Protein AF-A0A392MTY1-F1 (afdb_monomer)

Solvent-accessible surface area (backbone atoms only — not comparable to full-atom values): 14510 Å² total; per-residue (Å²): 133,57,73,66,59,56,54,51,50,50,54,49,50,60,58,53,67,74,72,76,77,72,94,67,64,66,62,80,48,48,66,48,71,54,101,89,49,40,35,42,36,34,78,40,88,94,61,62,47,68,31,31,54,80,44,75,38,82,90,79,32,32,34,29,29,24,41,84,78,50,33,32,47,49,54,57,71,78,40,79,55,79,77,54,41,56,81,45,41,60,67,59,91,49,82,43,55,29,30,37,27,45,28,70,90,39,36,78,67,54,61,69,63,51,76,77,76,52,95,72,50,53,52,45,82,81,26,34,47,44,57,37,41,67,89,75,56,55,47,72,85,65,59,44,78,73,29,48,77,73,54,74,41,83,29,62,61,59,39,66,40,37,46,50,29,44,45,54,31,21,50,71,95,52,87,62,58,71,66,52,80,51,75,80,74,79,58,66,60,69,59,54,54,54,53,56,53,56,53,53,52,54,56,52,52,54,53,52,51,53,52,52,52,50,53,52,51,53,51,51,53,54,50,52,56,51,54,52,52,55,52,51,52,52,50,53,52,53,52,60,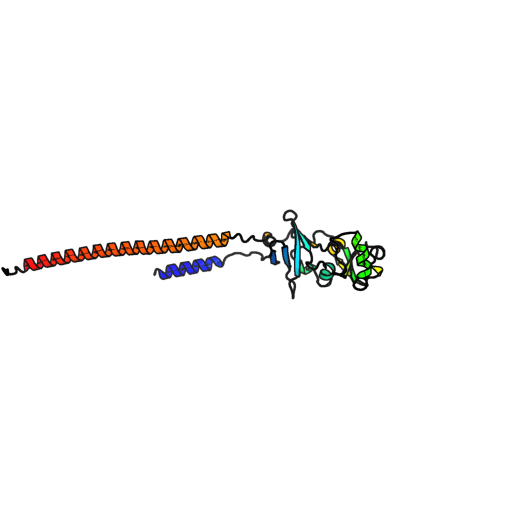73,65,65,73,83,80,84,82,130

pLDDT: mean 75.49, std 15.27, range [37.06, 94.38]

Mean predicted aligned error: 17.27 Å

Radius of gyration: 40.13 Å; Cα contacts (8 Å, |Δi|>4): 285; chains: 1; bounding box: 102×51×108 Å

Foldseek 3Di:
DDPVVVVVVVVVVVVVVVVDDDPAPPLQWAWDDDPVWIWTFFDDPPGTDIWTFPADDPPQQKTKTFDPLLALLVVVVVDDCPVRCPPKDAPDADFFKKWKWQQVVPLPVVQVVCVPPDPQFRRCVSHRIAIDGPPPDDCVVNVVVNTHTDDMDTDRDDRVCSRSRITMIGCPPPDHDPCSVDDPPVPCVVVVVVVVVVVVVVVVVVVVVVVVVVVVVVVVVVVVVVVVVVVVVVVVVVVVVVPDDDDDD

Secondary structure (DSSP, 8-state):
--HHHHHHHHHHHHHHTTS--------SSEEEE-SS-EEEEE--SSS-EEEEEEEEETTT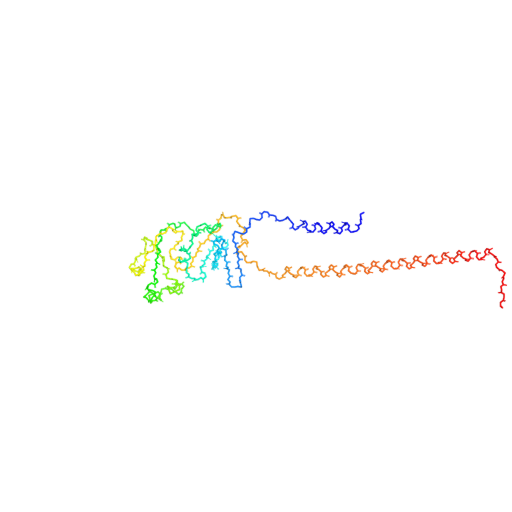TEEEEE-TTS-HHHHHHHS-HHHHTTT-EESS---EEEEEEE-GGGHHHHTTTGGGT-TTS--TTT--EEEEETTT--TTTTTGGGSEEEEEEEESS-HHHHHTT-EEEE-TT--S-GGGGS-----THHHHHHHHHHHHHHHHHHHHHHHHHHHHHHHHHHHHHHHHHHHHHHHHHHHHHT-PPP---

Organism: NCBI:txid97028

InterPro domains:
  IPR046948 RING-H2 finger protein ATL20-22-like [PTHR46279] (27-192)

Sequence (249 aa):
MSLFTIILALLLLVNLGNGLTDASIRCPFKLNCTHNKKILELPTHPVPLKLVITYISYRYQWLDLSDPGNCLPKLILDHNFVPILFPLKSYGDFIRNISFFDCSSVVQLRSRYRYYIDNDAQDIKTCPIYVAHSDGESIVESDLVYCIKLFDRESLFYAGDIQNNIFSLTWSGTNFDVQCLKCEHKSKKKITLIILSSTGVIIGSTLLVFALGAIVRIHLHFKMKGEDHTRIENFLKDYKALKPTRFSY

Nearest PDB structures (foldseek):
  7te3-assembly1_A  TM=3.141E-01  e=5.337E+00  Homo sapiens
  1p32-assembly1_A  TM=2.022E-01  e=3.983E+00  Homo sapiens

Structure (mmCIF, N/CA/C/O backbone):
data_AF-A0A392MTY1-F1
#
_entry.id   AF-A0A392MTY1-F1
#
loop_
_atom_site.group_PDB
_atom_site.id
_atom_site.type_symbol
_atom_site.label_atom_id
_atom_site.label_alt_id
_atom_site.label_comp_id
_atom_site.label_asym_id
_atom_site.label_entity_id
_atom_site.label_seq_id
_atom_site.pdbx_PDB_ins_code
_atom_site.Cartn_x
_atom_site.Cartn_y
_atom_site.Cartn_z
_atom_site.occupancy
_atom_site.B_iso_or_equiv
_atom_site.auth_seq_id
_atom_site.auth_comp_id
_atom_site.auth_asym_id
_atom_site.auth_atom_id
_atom_site.pdbx_PDB_model_num
ATOM 1 N N . MET A 1 1 ? -50.283 4.737 36.803 1.00 49.47 1 MET A N 1
ATOM 2 C CA . MET A 1 1 ? -49.320 4.208 35.810 1.00 49.47 1 MET A CA 1
ATOM 3 C C . MET A 1 1 ? -48.950 2.792 36.210 1.00 49.47 1 MET A C 1
ATOM 5 O O . MET A 1 1 ? -48.447 2.601 37.307 1.00 49.47 1 MET A O 1
ATOM 9 N N . SER A 1 2 ? -49.292 1.801 35.384 1.00 59.97 2 SER A N 1
ATOM 10 C CA . SER A 1 2 ? -49.013 0.385 35.665 1.00 59.97 2 SER A CA 1
ATOM 11 C C . SER A 1 2 ? -47.504 0.127 35.611 1.00 59.97 2 SER A C 1
ATOM 13 O O . SER A 1 2 ? -46.832 0.691 34.751 1.00 59.97 2 SER A O 1
ATOM 15 N N . LEU A 1 3 ? -46.963 -0.737 36.472 1.00 53.72 3 LEU A N 1
ATOM 16 C CA . LEU A 1 3 ? -45.549 -1.152 36.476 1.00 53.72 3 LEU A CA 1
ATOM 17 C C . LEU A 1 3 ? -45.048 -1.547 35.067 1.00 53.72 3 LEU A C 1
ATOM 19 O O . LEU A 1 3 ? -43.917 -1.258 34.687 1.00 53.72 3 LEU A O 1
ATOM 23 N N . PHE A 1 4 ? -45.946 -2.112 34.256 1.00 62.25 4 PHE A N 1
ATOM 24 C CA . PHE A 1 4 ? -45.721 -2.459 32.853 1.00 62.25 4 PHE A CA 1
ATOM 25 C C . PHE A 1 4 ? -45.358 -1.255 31.967 1.00 62.25 4 PHE A C 1
ATOM 27 O O . PHE A 1 4 ? -44.502 -1.363 31.095 1.00 62.25 4 PHE A O 1
ATOM 34 N N . THR A 1 5 ? -45.972 -0.093 32.211 1.00 63.19 5 THR A N 1
ATOM 35 C CA . THR A 1 5 ? -45.707 1.143 31.449 1.00 63.19 5 THR A CA 1
ATOM 36 C C . THR A 1 5 ? -44.319 1.712 31.735 1.00 63.19 5 THR A C 1
ATOM 38 O O . THR A 1 5 ? -43.680 2.243 30.833 1.00 63.19 5 THR A O 1
ATOM 41 N N . ILE A 1 6 ? -43.809 1.524 32.956 1.00 66.19 6 ILE A N 1
ATOM 42 C CA . ILE A 1 6 ? -42.468 1.969 33.358 1.00 66.19 6 ILE A CA 1
ATOM 43 C C . ILE A 1 6 ? -41.397 1.059 32.740 1.00 66.19 6 ILE A C 1
ATOM 45 O O . ILE A 1 6 ? -40.398 1.549 32.222 1.00 66.19 6 ILE A O 1
ATOM 49 N N . ILE A 1 7 ? -41.632 -0.258 32.721 1.00 66.62 7 ILE A N 1
ATOM 50 C CA . ILE A 1 7 ? -40.723 -1.237 32.100 1.00 66.62 7 ILE A CA 1
ATOM 51 C C . ILE A 1 7 ? -40.643 -1.024 30.583 1.00 66.62 7 ILE A C 1
ATOM 53 O O . ILE A 1 7 ? -39.549 -1.021 30.021 1.00 66.62 7 ILE A O 1
ATOM 57 N N . LEU A 1 8 ? -41.780 -0.785 29.922 1.00 66.50 8 LEU A N 1
ATOM 58 C CA . LEU A 1 8 ? -41.811 -0.510 28.485 1.00 66.50 8 LEU A CA 1
ATOM 59 C C . LEU A 1 8 ? -41.103 0.813 28.144 1.00 66.50 8 LEU A C 1
ATOM 61 O O . LEU A 1 8 ? -40.348 0.866 27.177 1.00 66.50 8 LEU A O 1
ATOM 65 N N . ALA A 1 9 ? -41.285 1.855 28.962 1.00 63.44 9 ALA A N 1
ATOM 66 C CA . ALA A 1 9 ? -40.595 3.132 28.789 1.00 63.44 9 ALA A CA 1
ATOM 67 C C . ALA A 1 9 ? -39.073 3.005 28.980 1.00 63.44 9 ALA A C 1
ATOM 69 O O . ALA A 1 9 ? -38.312 3.566 28.197 1.00 63.44 9 ALA A O 1
ATOM 70 N N . LEU A 1 10 ? -38.616 2.218 29.960 1.00 62.22 10 LEU A N 1
ATOM 71 C CA . LEU A 1 10 ? -37.191 1.936 30.169 1.00 62.22 10 LEU A CA 1
ATOM 72 C C . LEU A 1 10 ? -36.587 1.128 29.011 1.00 62.22 10 LEU A C 1
ATOM 74 O O . LEU A 1 10 ? -35.493 1.450 28.560 1.00 62.22 10 LEU A O 1
ATOM 78 N N . LEU A 1 11 ? -37.304 0.135 28.476 1.00 58.88 11 LEU A N 1
ATOM 79 C CA . LEU A 1 11 ? -36.864 -0.624 27.297 1.00 58.88 11 LEU A CA 1
ATOM 80 C C . LEU A 1 11 ? -36.789 0.254 26.040 1.00 58.88 11 LEU A C 1
ATOM 82 O O . LEU A 1 11 ? -35.860 0.117 25.245 1.00 58.88 11 LEU A O 1
ATOM 86 N N . LEU A 1 12 ? -37.730 1.186 25.870 1.00 55.19 12 LEU A N 1
ATOM 87 C CA . LEU A 1 12 ? -37.703 2.157 24.776 1.00 55.19 12 LEU A CA 1
ATOM 88 C C . LEU A 1 12 ? -36.551 3.157 24.928 1.00 55.19 12 LEU A C 1
ATOM 90 O O . LEU A 1 12 ? -35.892 3.448 23.938 1.00 55.19 12 LEU A O 1
ATOM 94 N N . LEU A 1 13 ? -36.248 3.616 26.146 1.00 53.16 13 LEU A N 1
ATOM 95 C CA . LEU A 1 13 ? -35.110 4.504 26.424 1.00 53.16 13 LEU A CA 1
ATOM 96 C C . LEU A 1 13 ? -33.756 3.809 26.216 1.00 53.16 13 LEU A C 1
ATOM 98 O O . LEU A 1 13 ? -32.834 4.420 25.678 1.00 53.16 13 LEU A O 1
ATOM 102 N N . VAL A 1 14 ? -33.643 2.525 26.567 1.00 54.16 14 VAL A N 1
ATOM 103 C CA . VAL A 1 14 ? -32.441 1.712 26.305 1.00 54.16 14 VAL A CA 1
ATOM 104 C C . VAL A 1 14 ? -32.243 1.476 24.801 1.00 54.16 14 VAL A C 1
ATOM 106 O O . VAL A 1 14 ? -31.110 1.491 24.327 1.00 54.16 14 VAL A O 1
ATOM 109 N N . ASN A 1 15 ? -33.326 1.334 24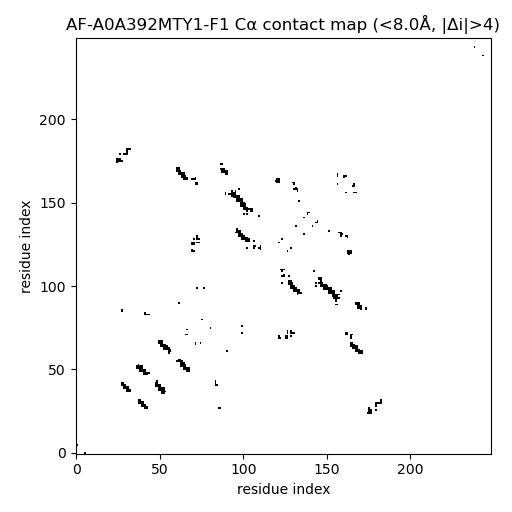.030 1.00 46.78 15 ASN A N 1
ATOM 110 C CA . ASN A 1 15 ? -33.248 1.213 22.571 1.00 46.78 15 ASN A CA 1
ATOM 111 C C . ASN A 1 15 ? -33.009 2.561 21.864 1.00 46.78 15 ASN A C 1
ATOM 113 O O . ASN A 1 15 ? -32.314 2.590 20.850 1.00 46.78 15 ASN A O 1
ATOM 117 N N . LEU A 1 16 ? -33.512 3.680 22.403 1.00 44.66 16 LEU A N 1
ATOM 118 C CA . LEU A 1 16 ? -33.246 5.026 21.872 1.00 44.66 16 LEU A CA 1
ATOM 119 C C . LEU A 1 16 ? -31.802 5.482 22.138 1.00 44.66 16 LEU A C 1
ATOM 121 O O . LEU A 1 16 ? -31.212 6.168 21.306 1.00 44.66 16 LEU A O 1
ATOM 125 N N . GLY A 1 17 ? -31.209 5.059 23.260 1.00 40.88 17 GLY A N 1
ATOM 126 C CA . GLY A 1 17 ? -29.819 5.360 23.626 1.00 40.88 17 GLY A CA 1
ATOM 127 C C . GLY A 1 17 ? -28.758 4.721 22.721 1.00 40.88 17 GLY A C 1
ATOM 128 O O . GLY A 1 17 ? -27.606 5.139 22.756 1.00 40.88 17 GLY A O 1
ATOM 129 N N . ASN A 1 18 ? -29.139 3.760 21.871 1.00 43.56 18 ASN A N 1
ATOM 130 C CA . ASN A 1 18 ? -28.259 3.162 20.859 1.00 43.56 18 ASN A CA 1
ATOM 131 C C . ASN A 1 18 ? -28.348 3.853 19.483 1.00 43.56 18 ASN A C 1
ATOM 133 O O . ASN A 1 18 ? -27.670 3.430 18.549 1.00 43.56 18 ASN A O 1
ATOM 137 N N . GLY A 1 19 ? -29.183 4.890 19.337 1.00 39.66 19 GLY A N 1
ATOM 138 C CA . GLY A 1 19 ? -29.425 5.582 18.064 1.00 39.66 19 GLY A CA 1
ATOM 139 C C . GLY A 1 19 ? -28.677 6.905 17.869 1.00 39.66 19 GLY A C 1
ATOM 140 O O . GLY A 1 19 ? -28.841 7.533 16.828 1.00 39.66 19 GLY A O 1
ATOM 141 N N . LEU A 1 20 ? -27.874 7.349 18.840 1.00 45.53 20 LEU A N 1
ATOM 142 C CA . LEU A 1 20 ? -27.184 8.645 18.808 1.00 45.53 20 LEU A CA 1
ATOM 143 C C . LEU A 1 20 ? -25.690 8.481 19.107 1.00 45.53 20 LEU A C 1
ATOM 145 O O . LEU A 1 20 ? -25.199 8.827 20.175 1.00 45.53 20 LEU A O 1
ATOM 149 N N . THR A 1 21 ? -24.965 7.969 18.120 1.00 42.50 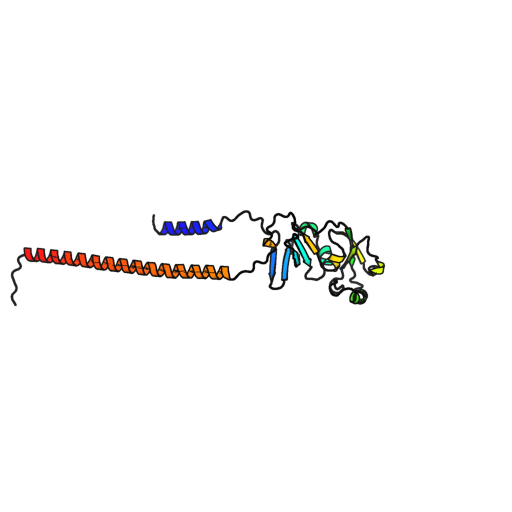21 THR A N 1
ATOM 150 C CA . THR A 1 21 ? -23.542 8.274 17.919 1.00 42.50 21 THR A CA 1
ATOM 151 C C . THR A 1 21 ? -23.399 8.588 16.437 1.00 42.50 21 THR A C 1
ATOM 153 O O . THR A 1 21 ? -23.517 7.700 15.600 1.00 42.50 21 THR A O 1
ATOM 156 N N . ASP A 1 22 ? -23.495 9.864 16.095 1.00 37.06 22 ASP A N 1
ATOM 157 C CA . ASP A 1 22 ? -22.337 10.748 15.943 1.00 37.06 22 ASP A CA 1
ATOM 158 C C . ASP A 1 22 ? -21.889 10.733 14.479 1.00 37.06 22 ASP A C 1
ATOM 160 O O . ASP A 1 22 ? -21.816 9.683 13.838 1.00 37.06 22 ASP A O 1
ATOM 164 N N . ALA A 1 23 ? -21.635 11.915 13.931 1.00 40.84 23 ALA A N 1
ATOM 165 C CA . ALA A 1 23 ? -21.118 12.092 12.584 1.00 40.84 23 ALA A CA 1
ATOM 166 C C . ALA A 1 23 ? -19.636 11.676 12.554 1.00 40.84 23 ALA A C 1
ATOM 168 O O . ALA A 1 23 ? -18.745 12.482 12.308 1.00 40.84 23 ALA A O 1
ATOM 169 N N . SER A 1 24 ? -19.358 10.400 12.822 1.00 44.34 24 SER A N 1
ATOM 170 C CA . SER A 1 24 ? -18.064 9.789 12.563 1.00 44.34 24 SER A CA 1
ATOM 171 C C . SER A 1 24 ? -17.886 9.750 11.050 1.00 44.34 24 SER A C 1
ATOM 173 O O . SER A 1 24 ? -18.611 9.048 10.339 1.00 44.34 24 SER A O 1
ATOM 175 N N . ILE A 1 25 ? -16.929 10.524 10.538 1.00 56.16 25 ILE A N 1
ATOM 176 C CA . ILE A 1 25 ? -16.403 10.321 9.190 1.00 56.16 25 ILE A CA 1
ATOM 177 C C . ILE A 1 25 ? -15.877 8.883 9.159 1.00 56.16 25 ILE A C 1
ATOM 179 O O . ILE A 1 25 ? -14.831 8.561 9.721 1.00 56.16 25 ILE A O 1
ATOM 183 N N . ARG A 1 26 ? -16.686 8.010 8.560 1.00 75.19 26 ARG A N 1
ATOM 184 C CA . ARG A 1 26 ? -16.465 6.573 8.422 1.00 75.19 26 ARG A CA 1
ATOM 185 C C . ARG A 1 26 ? -15.064 6.317 7.865 1.00 75.19 26 ARG A C 1
ATOM 187 O O . ARG A 1 26 ? -14.630 7.028 6.961 1.00 75.19 26 ARG A O 1
ATOM 194 N N . CYS A 1 27 ? -14.381 5.286 8.368 1.00 83.75 27 CYS A N 1
ATOM 195 C CA . CYS A 1 27 ? -13.091 4.868 7.822 1.00 83.75 27 CYS A CA 1
ATOM 196 C C . CYS A 1 27 ? -13.182 4.722 6.289 1.00 83.75 27 CYS A C 1
ATOM 198 O O . CYS A 1 27 ? -14.040 3.971 5.817 1.00 83.75 27 CYS A O 1
ATOM 200 N N . PRO A 1 28 ? -12.334 5.428 5.517 1.00 84.50 28 PRO A N 1
ATOM 201 C CA . PRO A 1 28 ? -12.418 5.452 4.052 1.00 84.50 28 PRO A CA 1
ATOM 202 C C . PRO A 1 28 ? -11.996 4.120 3.420 1.00 84.50 28 PRO A C 1
ATOM 204 O O . PRO A 1 28 ? -12.356 3.810 2.290 1.00 84.50 28 PRO A O 1
ATOM 207 N N . PHE A 1 29 ? -11.257 3.315 4.174 1.00 87.19 29 PHE A N 1
ATOM 208 C CA . PHE A 1 29 ? -10.792 1.986 3.817 1.00 87.19 29 PHE A CA 1
ATOM 209 C C . PHE A 1 29 ? -11.071 1.022 4.965 1.00 87.19 29 PHE A C 1
ATOM 211 O O . PHE A 1 29 ? -11.345 1.424 6.102 1.00 87.19 29 PHE A O 1
ATOM 218 N N . LYS A 1 30 ? -10.965 -0.273 4.676 1.00 89.06 30 LYS A N 1
ATOM 219 C CA . LYS A 1 30 ? -11.112 -1.319 5.683 1.00 89.06 30 LYS A CA 1
ATOM 220 C C . LYS A 1 30 ? -9.748 -1.897 6.029 1.00 89.06 30 LYS A C 1
ATOM 222 O O . LYS A 1 30 ? -8.994 -2.300 5.151 1.00 89.06 30 LYS A O 1
ATOM 227 N N . LEU A 1 31 ? -9.450 -1.967 7.321 1.00 91.12 31 LEU A N 1
ATOM 228 C CA . LEU A 1 31 ? -8.242 -2.599 7.831 1.00 91.12 31 LEU A CA 1
ATOM 229 C C . LEU A 1 31 ? -8.567 -4.009 8.327 1.00 91.12 31 LEU A C 1
ATOM 231 O O . LEU A 1 31 ? -9.412 -4.194 9.203 1.00 91.12 31 LEU A O 1
ATOM 235 N N . ASN A 1 32 ? -7.881 -5.008 7.781 1.00 91.38 32 ASN A N 1
ATOM 236 C CA . ASN A 1 32 ? -7.955 -6.385 8.246 1.00 91.38 32 ASN A CA 1
ATOM 237 C C . ASN A 1 32 ? -6.666 -6.756 8.985 1.00 91.38 32 ASN A C 1
ATOM 239 O O . ASN A 1 32 ? -5.577 -6.736 8.412 1.00 91.38 32 ASN A O 1
ATOM 243 N N . CYS A 1 33 ? -6.796 -7.110 10.261 1.00 90.56 33 CYS A N 1
ATOM 244 C CA . CYS A 1 33 ? -5.670 -7.455 11.116 1.00 90.56 33 CYS A CA 1
ATOM 245 C C . CYS A 1 33 ? -5.675 -8.945 11.446 1.00 90.56 33 CYS A C 1
ATOM 247 O O . CYS A 1 33 ? -6.614 -9.468 12.045 1.00 90.56 33 CYS A O 1
ATOM 249 N N . THR A 1 34 ? -4.578 -9.608 11.107 1.00 86.56 34 THR A N 1
ATOM 250 C CA . THR A 1 34 ? -4.232 -10.951 11.583 1.00 86.56 34 THR A CA 1
ATOM 251 C C . THR A 1 34 ? -3.064 -10.846 12.566 1.00 86.56 34 THR A C 1
ATOM 253 O O . THR A 1 34 ? -2.482 -9.772 12.707 1.00 86.56 34 THR A O 1
ATOM 256 N N . HIS A 1 35 ? -2.696 -11.938 13.245 1.00 79.25 35 HIS A N 1
ATOM 257 C CA . HIS A 1 35 ? -1.602 -11.914 14.229 1.00 79.25 35 HIS A CA 1
ATOM 258 C C . HIS A 1 35 ? -0.287 -11.340 13.671 1.00 79.25 35 HIS A C 1
ATOM 260 O O . HIS A 1 35 ? 0.409 -10.637 14.396 1.00 79.25 35 HIS A O 1
ATOM 266 N N . ASN A 1 36 ? 0.011 -11.577 12.385 1.00 84.31 36 ASN A N 1
ATOM 267 C CA . ASN A 1 36 ? 1.308 -11.233 11.787 1.00 84.31 36 ASN A CA 1
ATOM 268 C C . ASN A 1 36 ? 1.207 -10.298 10.571 1.00 84.31 36 ASN A C 1
ATOM 270 O O . ASN A 1 36 ? 2.233 -9.896 10.032 1.00 84.31 36 ASN A O 1
ATOM 274 N N . LYS A 1 37 ? -0.001 -9.983 10.088 1.00 89.38 37 LYS A N 1
ATOM 275 C CA . LYS A 1 37 ? -0.197 -9.162 8.884 1.00 89.38 37 LYS A CA 1
ATOM 276 C C . LYS A 1 37 ? -1.342 -8.182 9.063 1.00 89.38 37 LYS A C 1
ATOM 278 O O . LYS A 1 37 ? -2.394 -8.539 9.601 1.00 89.38 37 LYS A O 1
ATOM 283 N N . LYS A 1 38 ? -1.147 -6.978 8.536 1.00 93.81 38 LYS A N 1
ATOM 284 C CA . LYS A 1 38 ? -2.171 -5.944 8.407 1.00 93.81 38 LYS A CA 1
ATOM 285 C C . LYS A 1 38 ? -2.428 -5.728 6.925 1.00 93.81 38 LYS A C 1
ATOM 287 O O . LYS A 1 38 ? -1.490 -5.465 6.182 1.00 93.81 38 LYS A O 1
ATOM 292 N N . ILE A 1 39 ? -3.672 -5.888 6.503 1.00 93.88 39 ILE A N 1
ATOM 293 C CA . ILE A 1 39 ? -4.078 -5.750 5.107 1.00 93.88 39 ILE A CA 1
ATOM 294 C C . ILE A 1 39 ? -5.018 -4.558 5.015 1.00 93.88 39 ILE A C 1
ATOM 296 O O . ILE A 1 39 ? -6.042 -4.517 5.700 1.00 93.88 39 ILE A O 1
ATOM 300 N N . LEU A 1 40 ? -4.654 -3.601 4.175 1.00 92.25 40 LEU A N 1
ATOM 301 C CA . LEU A 1 40 ? -5.471 -2.460 3.814 1.00 92.25 40 LEU A CA 1
ATOM 302 C C . LEU A 1 40 ? -6.312 -2.835 2.590 1.00 92.25 40 LEU A C 1
ATOM 304 O O . LEU A 1 40 ? -5.768 -3.172 1.540 1.00 92.25 40 LEU A O 1
ATOM 308 N N . GLU A 1 41 ? -7.634 -2.808 2.736 1.00 90.88 41 GLU A N 1
ATOM 309 C CA . GLU A 1 41 ? -8.582 -3.001 1.638 1.00 90.88 41 GLU A CA 1
ATOM 310 C C . GLU A 1 41 ? -9.078 -1.624 1.178 1.00 90.88 41 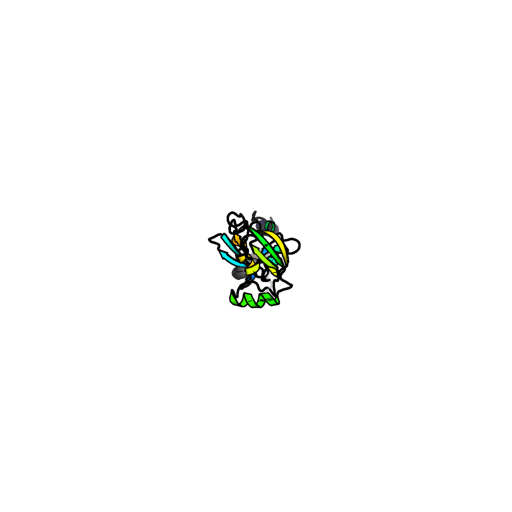GLU A C 1
ATOM 312 O O . GLU A 1 41 ? -9.844 -0.956 1.886 1.00 90.88 41 GLU A O 1
ATOM 317 N N . LEU A 1 42 ? -8.620 -1.199 -0.000 1.00 86.88 42 LEU A N 1
ATOM 318 C CA . LEU A 1 42 ? -9.043 0.037 -0.651 1.00 86.88 42 LEU A CA 1
ATOM 319 C C . LEU A 1 42 ? -10.312 -0.231 -1.481 1.00 86.88 42 LEU A C 1
ATOM 321 O O . LEU A 1 42 ? -10.397 -1.260 -2.163 1.00 86.88 42 LEU A O 1
ATOM 325 N N . PRO A 1 43 ? -11.321 0.655 -1.423 1.00 78.69 43 PRO A N 1
ATOM 326 C CA . PRO A 1 43 ? -12.589 0.454 -2.114 1.00 78.69 43 PRO A CA 1
ATOM 327 C C . PRO A 1 43 ? -12.429 0.698 -3.620 1.00 78.69 43 PRO A C 1
ATOM 329 O O . PRO A 1 43 ? -12.611 1.804 -4.117 1.00 78.69 43 PRO A O 1
ATOM 332 N N . THR A 1 44 ? -12.099 -0.354 -4.361 1.00 75.56 44 THR A N 1
ATOM 333 C CA . THR A 1 44 ? -12.067 -0.355 -5.828 1.00 75.56 44 THR A CA 1
ATOM 334 C C . THR A 1 44 ? -13.236 -1.152 -6.392 1.00 75.56 44 THR A C 1
ATOM 336 O O . THR A 1 44 ? -13.626 -2.184 -5.845 1.00 75.56 44 THR A O 1
ATOM 339 N N . HIS A 1 45 ? -13.804 -0.683 -7.503 1.00 63.81 45 HIS A N 1
ATOM 340 C CA . HIS A 1 45 ? -14.819 -1.418 -8.257 1.00 63.81 45 HIS A CA 1
ATOM 341 C C . HIS A 1 45 ? -14.149 -2.230 -9.378 1.00 63.81 45 HIS A C 1
ATOM 343 O O . HIS A 1 45 ? -13.297 -1.674 -10.070 1.00 63.81 45 HIS A O 1
ATOM 349 N N . PRO A 1 46 ? -14.520 -3.506 -9.614 1.00 71.25 46 PRO A N 1
ATOM 350 C CA . PRO A 1 46 ? -15.533 -4.310 -8.915 1.00 71.25 46 PRO A CA 1
ATOM 351 C C . PRO A 1 46 ? -15.010 -5.087 -7.690 1.00 71.25 46 PRO A C 1
ATOM 353 O O . PRO A 1 46 ? -15.813 -5.537 -6.875 1.00 71.25 46 PRO A O 1
ATOM 356 N N . VAL A 1 47 ? -13.691 -5.260 -7.555 1.00 77.94 47 VAL A N 1
ATOM 357 C CA . VAL A 1 47 ? -13.054 -6.019 -6.465 1.00 77.94 47 VAL A CA 1
ATOM 358 C C . VAL A 1 47 ? -12.168 -5.078 -5.651 1.00 77.94 47 VAL A C 1
ATOM 360 O O . VAL A 1 47 ? -11.402 -4.350 -6.278 1.00 77.94 47 VAL A O 1
ATOM 363 N N . PRO A 1 48 ? -12.214 -5.106 -4.302 1.00 82.81 48 PRO A N 1
ATOM 364 C CA . PRO A 1 48 ? -11.347 -4.292 -3.456 1.00 82.81 48 PRO A CA 1
ATOM 365 C C . PRO A 1 48 ? -9.868 -4.631 -3.642 1.00 82.81 48 PRO A C 1
ATOM 367 O O . PRO A 1 48 ? -9.479 -5.802 -3.590 1.00 82.81 48 PRO A O 1
ATOM 370 N N . LEU A 1 49 ? -9.047 -3.599 -3.777 1.00 87.62 49 LEU A N 1
ATOM 371 C CA . LEU A 1 49 ? -7.604 -3.699 -3.867 1.00 87.62 49 LEU A CA 1
ATOM 372 C C . LEU A 1 49 ? -7.038 -3.966 -2.474 1.00 87.62 49 LEU A C 1
ATOM 374 O O . LEU A 1 49 ? -7.342 -3.247 -1.522 1.00 87.62 49 LEU A O 1
ATOM 378 N N . LYS A 1 50 ? -6.222 -5.013 -2.349 1.00 91.00 50 LYS A N 1
ATOM 379 C CA . LYS A 1 50 ? -5.659 -5.450 -1.069 1.00 91.00 50 LYS A CA 1
ATOM 380 C C . LYS A 1 50 ? -4.161 -5.245 -1.066 1.00 91.00 50 LYS A C 1
ATOM 382 O O . LYS A 1 50 ? -3.460 -5.857 -1.862 1.00 91.00 50 LYS A O 1
ATOM 387 N N . LEU A 1 51 ? -3.688 -4.440 -0.129 1.00 92.38 51 LEU A N 1
ATOM 388 C CA . LEU A 1 51 ? -2.272 -4.162 0.059 1.00 92.38 51 LEU A CA 1
ATOM 389 C C . LEU A 1 51 ? -1.859 -4.521 1.481 1.00 92.38 51 LEU A C 1
ATOM 391 O O . LEU A 1 51 ? -2.637 -4.372 2.425 1.00 92.38 51 LEU A O 1
ATOM 395 N N . VAL A 1 52 ? -0.645 -5.025 1.649 1.00 93.88 52 VAL A N 1
ATOM 396 C CA . VAL A 1 52 ? -0.097 -5.366 2.963 1.00 93.88 52 VAL A CA 1
ATOM 397 C C . VAL A 1 52 ? 0.603 -4.141 3.525 1.00 93.88 52 VAL A C 1
ATOM 399 O O . VAL A 1 52 ? 1.433 -3.557 2.848 1.00 93.88 52 VAL A O 1
ATOM 402 N N . ILE A 1 53 ? 0.303 -3.761 4.765 1.00 94.38 53 ILE A N 1
ATOM 403 C CA . ILE A 1 53 ? 1.066 -2.725 5.466 1.00 94.38 53 ILE A CA 1
ATOM 404 C C . ILE A 1 53 ? 2.355 -3.364 5.982 1.00 94.38 53 ILE A C 1
ATOM 406 O O . ILE A 1 53 ? 2.304 -4.213 6.880 1.00 94.38 53 ILE A O 1
ATOM 410 N N . THR A 1 54 ? 3.492 -2.951 5.430 1.00 93.31 54 THR A N 1
ATOM 411 C CA . THR A 1 54 ? 4.830 -3.401 5.845 1.00 93.31 54 THR A CA 1
ATOM 412 C C . THR A 1 54 ? 5.375 -2.531 6.970 1.00 93.31 54 THR A C 1
ATOM 414 O O . THR A 1 54 ? 5.939 -3.047 7.936 1.00 93.31 54 THR A O 1
ATOM 417 N N . TYR A 1 55 ? 5.122 -1.224 6.908 1.00 93.31 55 TYR A N 1
ATOM 418 C CA . TYR A 1 55 ? 5.545 -0.262 7.918 1.00 93.31 55 TYR A CA 1
ATOM 419 C C . TYR A 1 55 ? 4.486 0.822 8.134 1.00 93.31 55 TYR A C 1
ATOM 421 O O . TYR A 1 55 ? 3.730 1.174 7.234 1.00 93.31 55 TYR A O 1
ATOM 429 N N . ILE A 1 56 ? 4.395 1.343 9.359 1.00 92.75 56 ILE A N 1
ATOM 430 C CA . ILE A 1 56 ? 3.517 2.470 9.684 1.00 92.75 56 ILE A CA 1
ATOM 431 C C . ILE A 1 56 ? 4.170 3.369 10.729 1.00 92.75 56 ILE A C 1
ATOM 433 O O . ILE A 1 56 ? 4.512 2.927 11.828 1.00 92.75 56 ILE A O 1
ATOM 437 N N . SER A 1 57 ? 4.279 4.656 10.411 1.00 93.94 57 SER A N 1
ATOM 438 C CA . SER A 1 57 ? 4.758 5.684 11.324 1.00 93.94 57 SER A CA 1
ATOM 439 C C . SER A 1 57 ? 3.642 6.648 11.701 1.00 93.94 57 SER A C 1
ATOM 441 O O . SER A 1 57 ? 3.288 7.559 10.957 1.00 93.94 57 SER A O 1
ATOM 443 N N . TYR A 1 58 ? 3.123 6.502 12.919 1.00 92.25 58 TYR A N 1
ATOM 444 C CA . TYR A 1 58 ? 2.127 7.434 13.455 1.00 92.25 58 TYR A CA 1
ATOM 445 C C . TYR A 1 58 ? 2.697 8.830 13.728 1.00 92.25 58 TYR A C 1
ATOM 447 O O . TYR A 1 58 ? 1.959 9.807 13.658 1.00 92.25 58 TYR A O 1
ATOM 455 N N . ARG A 1 59 ? 4.002 8.929 14.024 1.00 93.00 59 ARG A N 1
ATOM 456 C CA . ARG A 1 59 ? 4.682 10.206 14.292 1.00 93.00 59 ARG A CA 1
ATOM 457 C C . ARG A 1 59 ? 4.812 11.051 13.028 1.00 93.00 59 ARG A C 1
ATOM 459 O O . ARG A 1 59 ? 4.545 12.244 13.074 1.00 93.00 59 ARG A O 1
ATOM 466 N N . TYR A 1 60 ? 5.230 10.427 11.929 1.00 92.44 60 TYR A N 1
ATOM 467 C CA . TYR A 1 60 ? 5.457 11.100 10.648 1.00 92.44 60 TYR A CA 1
ATOM 468 C C . TYR A 1 60 ? 4.253 11.005 9.696 1.00 92.44 60 TYR A C 1
ATOM 470 O O . TYR A 1 60 ? 4.303 11.543 8.599 1.00 92.44 60 TYR A O 1
ATOM 478 N N . GLN A 1 61 ? 3.174 10.339 10.119 1.00 93.06 61 GLN A N 1
ATOM 479 C CA . GLN A 1 61 ? 1.917 10.202 9.380 1.00 93.06 61 GLN A CA 1
ATOM 480 C C . GLN A 1 61 ? 2.075 9.576 7.986 1.00 93.06 61 GLN A C 1
ATOM 482 O O . GLN A 1 61 ? 1.488 10.052 7.012 1.00 93.06 61 GLN A O 1
ATOM 487 N N . TRP A 1 62 ? 2.871 8.512 7.886 1.00 92.69 62 TRP A N 1
ATOM 488 C CA . TRP A 1 62 ? 3.054 7.755 6.647 1.00 92.69 62 TRP A CA 1
ATOM 489 C C . TRP A 1 62 ? 3.151 6.252 6.905 1.00 92.69 62 TRP A C 1
ATOM 491 O O . TRP A 1 62 ? 3.366 5.805 8.037 1.00 92.69 62 TRP A O 1
ATOM 501 N N . LEU A 1 63 ? 2.888 5.473 5.868 1.00 94.06 63 LEU A N 1
ATOM 502 C CA . LEU A 1 63 ? 2.882 4.021 5.886 1.00 94.06 63 LEU A CA 1
ATOM 503 C C . LEU A 1 63 ? 3.421 3.495 4.562 1.00 94.06 63 LEU A C 1
ATOM 505 O O . LEU A 1 63 ? 3.210 4.111 3.519 1.00 94.06 63 LEU A O 1
ATOM 509 N N . ASP A 1 64 ? 4.031 2.322 4.633 1.00 93.31 64 ASP A N 1
ATOM 510 C CA . ASP A 1 64 ? 4.464 1.563 3.472 1.00 93.31 64 ASP A CA 1
ATOM 511 C C . ASP A 1 64 ? 3.505 0.413 3.228 1.00 93.31 64 ASP A C 1
ATOM 513 O O . ASP A 1 64 ? 3.125 -0.335 4.141 1.00 93.31 64 ASP A O 1
ATOM 517 N N . LEU A 1 65 ? 3.105 0.298 1.970 1.00 93.06 65 LEU A N 1
ATOM 518 C CA . LEU A 1 65 ? 2.289 -0.780 1.455 1.00 93.06 65 LEU A CA 1
ATOM 519 C C . LEU A 1 65 ? 3.105 -1.648 0.507 1.00 93.06 65 LEU A C 1
ATOM 521 O O . LEU A 1 65 ? 3.995 -1.159 -0.180 1.00 93.06 65 LEU A O 1
ATOM 525 N N . SER A 1 66 ? 2.746 -2.921 0.423 1.00 92.25 66 SER A N 1
ATOM 526 C CA . SER A 1 66 ? 3.273 -3.842 -0.574 1.00 92.25 66 SER A CA 1
ATOM 527 C C . SER A 1 66 ? 2.157 -4.652 -1.222 1.00 92.25 66 SER A C 1
ATOM 529 O O . SER A 1 66 ? 1.124 -4.944 -0.602 1.00 92.25 66 SER A O 1
ATOM 531 N N . ASP A 1 67 ? 2.352 -5.018 -2.488 1.00 91.06 67 ASP A N 1
ATOM 532 C CA . ASP A 1 67 ? 1.512 -6.008 -3.147 1.00 91.06 67 ASP A CA 1
ATOM 533 C C . ASP A 1 67 ? 1.792 -7.387 -2.520 1.00 91.06 67 ASP A C 1
ATOM 535 O O . ASP A 1 67 ? 2.940 -7.848 -2.542 1.00 91.06 67 ASP A O 1
ATOM 539 N N . PRO A 1 68 ? 0.782 -8.091 -1.973 1.00 89.81 68 PRO A N 1
ATOM 540 C CA . PRO A 1 68 ? 0.964 -9.454 -1.475 1.00 89.81 68 PRO A CA 1
ATOM 541 C C . PRO A 1 68 ? 1.464 -10.437 -2.546 1.00 89.81 68 PRO A C 1
ATOM 543 O O . PRO A 1 68 ? 2.030 -11.468 -2.178 1.00 89.81 68 PRO A O 1
ATOM 546 N N . GLY A 1 69 ? 1.248 -10.145 -3.835 1.00 88.31 69 GLY A N 1
ATOM 547 C CA . GLY A 1 69 ? 1.761 -10.924 -4.965 1.00 88.31 69 GLY A CA 1
ATOM 548 C C . GLY A 1 69 ? 3.218 -10.632 -5.341 1.00 88.31 69 GLY A C 1
ATOM 549 O O . GLY A 1 69 ? 3.746 -11.290 -6.235 1.00 88.31 69 GLY A O 1
ATOM 550 N N . ASN A 1 70 ? 3.871 -9.674 -4.673 1.00 87.38 70 ASN A N 1
ATOM 551 C CA . ASN A 1 70 ? 5.212 -9.191 -5.007 1.00 87.38 70 ASN A CA 1
ATOM 552 C C . ASN A 1 70 ? 5.355 -8.712 -6.464 1.00 87.38 70 ASN A C 1
ATOM 554 O O . ASN A 1 70 ? 6.398 -8.894 -7.091 1.00 87.38 70 ASN A O 1
ATOM 558 N N . CYS A 1 71 ? 4.282 -8.139 -7.018 1.00 88.94 71 CYS A N 1
ATOM 559 C CA . CYS A 1 71 ? 4.166 -7.744 -8.416 1.00 88.94 71 CYS A CA 1
ATOM 560 C C . CYS A 1 71 ? 3.508 -6.363 -8.568 1.00 88.94 71 CYS A C 1
ATOM 562 O O . CYS A 1 71 ? 2.615 -6.144 -9.394 1.00 88.94 71 CYS A O 1
ATOM 564 N N . LEU A 1 72 ? 3.992 -5.400 -7.782 1.00 88.69 72 LEU A N 1
ATOM 565 C CA . LEU A 1 72 ? 3.495 -4.027 -7.773 1.00 88.69 72 LEU A CA 1
ATOM 566 C C . LEU A 1 72 ? 3.500 -3.336 -9.154 1.00 88.69 72 LEU A C 1
ATOM 568 O O . LEU A 1 72 ? 2.507 -2.670 -9.451 1.00 88.69 72 LEU A O 1
ATOM 572 N N . PRO A 1 73 ? 4.501 -3.524 -10.048 1.00 89.12 73 PRO A N 1
ATOM 573 C CA . PRO A 1 73 ? 4.424 -3.017 -11.420 1.00 89.12 73 PRO A CA 1
ATOM 574 C C . PRO A 1 73 ? 3.152 -3.416 -12.160 1.00 89.12 73 PRO A C 1
ATOM 576 O O . PRO A 1 73 ? 2.489 -2.579 -12.769 1.00 89.12 73 PRO A O 1
ATOM 579 N N . LYS A 1 74 ? 2.793 -4.701 -12.097 1.00 89.38 74 LYS A N 1
ATOM 580 C CA . LYS A 1 74 ? 1.605 -5.216 -12.773 1.00 89.38 74 LYS A CA 1
ATOM 581 C C . LYS A 1 74 ? 0.340 -4.686 -12.119 1.00 89.38 74 LYS A C 1
ATOM 583 O O . LYS A 1 74 ? -0.591 -4.306 -12.815 1.00 89.38 74 LYS A O 1
ATOM 588 N N . LEU A 1 75 ? 0.330 -4.591 -10.793 1.00 88.31 75 LEU A N 1
ATOM 589 C CA . LEU A 1 75 ? -0.793 -4.009 -10.076 1.00 88.31 75 LEU A CA 1
ATOM 590 C C . LEU A 1 75 ? -1.065 -2.573 -10.561 1.00 88.31 75 LEU A C 1
ATOM 592 O O . LEU A 1 75 ? -2.202 -2.254 -10.900 1.00 88.31 75 LEU A O 1
ATOM 596 N N . ILE A 1 76 ? -0.021 -1.735 -10.667 1.00 86.44 76 ILE A N 1
ATOM 597 C CA . ILE A 1 76 ? -0.087 -0.345 -11.170 1.00 86.44 76 ILE A CA 1
ATOM 598 C C . ILE A 1 76 ? -0.491 -0.276 -12.646 1.00 86.44 76 ILE A C 1
ATOM 600 O O . ILE A 1 76 ? -1.188 0.658 -13.051 1.00 86.44 76 ILE A O 1
ATOM 604 N N . LEU A 1 77 ? -0.061 -1.247 -13.446 1.00 85.81 77 LEU A N 1
ATOM 605 C CA . LEU A 1 77 ? -0.467 -1.391 -14.840 1.00 85.81 77 LEU A CA 1
ATOM 606 C C . LEU A 1 77 ? -1.978 -1.667 -14.957 1.00 85.81 77 LEU A C 1
ATOM 608 O O . LEU A 1 77 ? -2.656 -1.026 -15.759 1.00 85.81 77 LEU A O 1
ATOM 612 N N . ASP A 1 78 ? -2.504 -2.557 -14.114 1.00 84.19 78 ASP A N 1
ATOM 613 C CA . ASP A 1 78 ? -3.894 -3.028 -14.157 1.00 84.19 78 ASP A CA 1
ATOM 614 C C . ASP A 1 78 ? -4.897 -2.024 -13.547 1.00 84.19 78 ASP A C 1
ATOM 616 O O . ASP A 1 78 ? -6.097 -2.075 -13.841 1.00 84.19 78 ASP A O 1
ATOM 620 N N . HIS A 1 79 ? -4.435 -1.084 -12.712 1.00 77.12 79 HIS A N 1
ATOM 621 C CA . HIS A 1 79 ? -5.298 -0.136 -12.002 1.00 77.12 79 HIS A CA 1
ATOM 622 C C . HIS A 1 79 ? -4.871 1.330 -12.168 1.00 77.12 79 HIS A C 1
ATOM 624 O O . HIS A 1 79 ? -3.695 1.689 -12.169 1.00 77.12 79 HIS A O 1
ATOM 630 N N . ASN A 1 80 ? -5.846 2.240 -12.239 1.00 72.06 80 ASN A N 1
ATOM 631 C CA . ASN A 1 80 ? -5.575 3.672 -12.120 1.00 72.06 80 ASN A CA 1
ATOM 632 C C . ASN A 1 80 ? -5.532 4.063 -10.635 1.00 72.06 80 ASN A C 1
ATOM 634 O O . ASN A 1 80 ? -6.575 4.287 -10.031 1.00 72.06 80 ASN A O 1
ATOM 638 N N . PHE A 1 81 ? -4.339 4.102 -10.038 1.00 70.12 81 PHE A N 1
ATOM 639 C CA . PHE A 1 81 ? -4.156 4.235 -8.586 1.00 70.12 81 PHE A CA 1
ATOM 640 C C . PHE A 1 81 ? -4.555 5.591 -8.001 1.00 70.12 81 PHE A C 1
ATOM 642 O O . PHE A 1 81 ? -5.019 5.645 -6.868 1.00 70.12 81 PHE A O 1
ATOM 649 N N . VAL A 1 82 ? -4.408 6.688 -8.744 1.00 67.88 82 VAL A N 1
ATOM 650 C CA . VAL A 1 82 ? -4.535 8.042 -8.172 1.00 67.88 82 VAL A CA 1
ATOM 651 C C . VAL A 1 82 ? -5.891 8.285 -7.478 1.00 67.88 82 VAL A C 1
ATOM 653 O O . VAL A 1 82 ? -5.884 8.735 -6.333 1.00 67.88 82 VAL A O 1
ATOM 656 N N . PRO A 1 83 ? -7.053 7.929 -8.064 1.00 66.44 83 PRO A N 1
ATOM 657 C CA . PRO A 1 83 ? -8.346 8.085 -7.390 1.00 66.44 83 PRO A CA 1
ATOM 658 C C . PRO A 1 83 ? -8.560 7.088 -6.241 1.00 66.44 83 PRO A C 1
ATOM 660 O O . PRO A 1 83 ? -9.274 7.384 -5.288 1.00 66.44 83 PRO A O 1
ATOM 663 N N . ILE A 1 84 ? -7.949 5.903 -6.337 1.00 66.81 84 ILE A N 1
ATOM 664 C CA . ILE A 1 84 ? -8.133 4.775 -5.410 1.00 66.81 84 ILE A CA 1
ATOM 665 C C . ILE A 1 84 ? -7.511 5.071 -4.045 1.00 66.81 84 ILE A C 1
ATOM 667 O O . ILE A 1 84 ? -7.968 4.574 -3.017 1.00 66.81 84 ILE A O 1
ATOM 671 N N . LEU A 1 85 ? -6.453 5.876 -4.038 1.00 72.75 85 LEU A N 1
ATOM 672 C CA . LEU A 1 85 ? -5.677 6.152 -2.840 1.00 72.75 85 LEU A CA 1
ATOM 673 C C . LEU A 1 85 ? -6.335 7.180 -1.933 1.00 72.75 85 LEU A C 1
ATOM 675 O O . LEU A 1 85 ? -5.946 7.258 -0.776 1.00 72.75 85 LEU A O 1
ATOM 679 N N . PHE A 1 86 ? -7.349 7.916 -2.395 1.00 71.50 86 PHE A N 1
ATOM 680 C CA . PHE A 1 86 ? -8.019 8.913 -1.569 1.00 71.50 86 PHE A CA 1
ATOM 681 C C . PHE A 1 86 ? -8.574 8.286 -0.273 1.00 71.50 86 PHE A C 1
ATOM 683 O O . PHE A 1 86 ? -9.292 7.285 -0.330 1.00 71.50 86 PHE A O 1
ATOM 690 N N . PRO A 1 87 ? -8.294 8.868 0.910 1.00 77.69 87 PRO A N 1
ATOM 691 C CA . PRO A 1 87 ? -7.669 10.177 1.153 1.00 77.69 87 PRO A CA 1
ATOM 692 C C . PRO A 1 87 ? -6.136 10.176 1.318 1.00 77.69 87 PRO A C 1
ATOM 694 O O . PRO A 1 87 ? -5.564 11.227 1.597 1.00 77.69 87 PRO A O 1
ATOM 697 N N . LEU A 1 88 ? -5.466 9.034 1.184 1.00 83.19 88 LEU A N 1
ATOM 698 C CA . LEU A 1 88 ? -4.008 8.917 1.233 1.00 83.19 88 LEU A CA 1
ATOM 699 C C . LEU A 1 88 ? -3.353 9.601 0.021 1.00 83.19 88 LEU A C 1
ATOM 701 O O . LEU A 1 88 ? -3.906 9.638 -1.079 1.00 83.19 88 LEU A O 1
ATOM 705 N N . LYS A 1 89 ? -2.151 10.135 0.232 1.00 84.88 89 LYS A N 1
ATOM 706 C CA . LYS A 1 89 ? -1.336 10.822 -0.782 1.00 84.88 89 LYS A CA 1
ATOM 707 C C . LYS A 1 89 ? 0.034 10.161 -0.887 1.00 84.88 89 LYS A C 1
ATOM 709 O O . LYS A 1 89 ? 0.446 9.498 0.060 1.00 84.88 89 LYS A O 1
ATOM 714 N N . SER A 1 90 ? 0.745 10.352 -1.999 1.00 83.19 90 SER A N 1
ATOM 715 C CA . SER A 1 90 ? 2.139 9.893 -2.108 1.00 83.19 90 SER A CA 1
ATOM 716 C C . SER A 1 90 ? 3.012 10.555 -1.039 1.00 83.19 90 SER A C 1
ATOM 718 O O . SER A 1 90 ? 2.822 11.730 -0.711 1.00 83.19 90 SER A O 1
ATOM 720 N N . TYR A 1 91 ? 3.937 9.794 -0.456 1.00 78.00 91 TYR A N 1
ATOM 721 C CA . TYR A 1 91 ? 4.935 10.334 0.462 1.00 78.00 91 TYR A CA 1
ATOM 722 C C . TYR A 1 91 ? 6.064 11.002 -0.345 1.00 78.00 91 TYR A C 1
ATOM 724 O O . TYR A 1 91 ? 7.068 10.378 -0.673 1.00 78.00 91 TYR A O 1
ATOM 732 N N . GLY A 1 92 ? 5.866 12.281 -0.683 1.00 73.31 92 GLY A N 1
ATOM 733 C CA . GLY A 1 92 ? 6.791 13.100 -1.478 1.00 73.31 92 GLY A CA 1
ATOM 734 C C . GLY A 1 92 ? 6.193 13.573 -2.808 1.00 73.31 92 GLY A C 1
ATOM 735 O O . GLY A 1 92 ? 5.245 12.982 -3.316 1.00 73.31 92 GLY A O 1
ATOM 736 N N . ASP A 1 93 ? 6.763 14.641 -3.376 1.00 63.41 93 ASP A N 1
ATOM 737 C CA . ASP A 1 93 ? 6.345 15.231 -4.658 1.00 63.41 93 ASP A CA 1
ATOM 738 C C . ASP A 1 93 ? 7.369 14.902 -5.756 1.00 63.41 93 ASP A C 1
ATOM 740 O O . ASP A 1 93 ? 8.131 15.753 -6.217 1.00 63.41 93 ASP A O 1
ATOM 744 N N . PHE A 1 94 ? 7.416 13.634 -6.166 1.00 67.56 94 PHE A N 1
ATOM 745 C CA . PHE A 1 94 ? 8.320 13.163 -7.216 1.00 67.56 94 PHE A CA 1
ATOM 746 C C . PHE A 1 94 ? 7.532 12.802 -8.470 1.00 67.56 94 PHE A C 1
ATOM 748 O O . PHE A 1 94 ? 7.361 11.628 -8.783 1.00 67.56 94 PHE A O 1
ATOM 755 N N . ILE A 1 95 ? 7.042 13.811 -9.192 1.00 77.69 95 ILE A N 1
ATOM 756 C CA . ILE A 1 95 ? 6.440 13.573 -10.507 1.00 77.69 95 ILE A CA 1
ATOM 757 C C . ILE A 1 95 ? 7.577 13.268 -11.483 1.00 77.69 95 ILE A C 1
ATOM 759 O O . ILE A 1 95 ? 8.358 14.152 -11.840 1.00 77.69 95 ILE A O 1
ATOM 763 N N . ARG A 1 96 ? 7.694 12.002 -11.887 1.00 82.31 96 ARG A N 1
ATOM 764 C CA . ARG A 1 96 ? 8.640 11.557 -12.917 1.00 82.31 96 ARG A CA 1
ATOM 765 C C . ARG A 1 96 ? 7.961 10.620 -13.896 1.00 82.31 96 ARG A C 1
ATOM 767 O O . ARG A 1 96 ? 7.044 9.882 -13.538 1.00 82.31 96 ARG A O 1
ATOM 774 N N . ASN A 1 97 ? 8.470 10.615 -15.121 1.00 88.00 97 ASN A N 1
ATOM 775 C CA . ASN A 1 97 ? 8.065 9.629 -16.107 1.00 88.00 97 ASN A CA 1
ATOM 776 C C . ASN A 1 97 ? 8.734 8.293 -15.804 1.00 88.00 97 ASN A C 1
ATOM 778 O O . ASN A 1 97 ? 9.951 8.203 -15.604 1.00 88.00 97 ASN A O 1
ATOM 782 N N . ILE A 1 98 ? 7.903 7.262 -15.758 1.00 88.50 98 ILE A N 1
ATOM 783 C CA . ILE A 1 98 ? 8.330 5.875 -15.704 1.00 88.50 98 ILE A CA 1
ATOM 784 C C . ILE A 1 98 ? 7.853 5.154 -16.958 1.00 88.50 98 ILE A C 1
ATOM 786 O O . ILE A 1 98 ? 6.793 5.453 -17.512 1.00 88.50 98 ILE A O 1
ATOM 790 N N . SER A 1 99 ? 8.628 4.170 -17.380 1.00 89.94 99 SER A N 1
ATOM 791 C CA . SER A 1 99 ? 8.348 3.325 -18.531 1.00 89.94 99 SER A CA 1
ATOM 792 C C . SER A 1 99 ? 8.059 1.906 -18.057 1.00 89.94 99 SER A C 1
ATOM 794 O O . SER A 1 99 ? 8.828 1.341 -17.276 1.00 89.94 99 SER A O 1
ATOM 796 N N . PHE A 1 100 ? 6.964 1.326 -18.544 1.00 90.62 100 PHE A N 1
ATOM 797 C CA . PHE A 1 100 ? 6.602 -0.066 -18.281 1.00 90.62 100 PHE A CA 1
ATOM 798 C C . PHE A 1 100 ? 7.138 -0.971 -19.389 1.00 90.62 100 PHE A C 1
ATOM 800 O O . PHE A 1 100 ? 7.017 -0.651 -20.574 1.00 90.62 100 PHE A O 1
ATOM 807 N N . PHE A 1 101 ? 7.681 -2.123 -19.006 1.00 89.81 101 PHE A N 1
ATOM 808 C CA . PHE A 1 101 ? 8.228 -3.127 -19.911 1.00 89.81 101 PHE A CA 1
ATOM 809 C C . PHE A 1 101 ? 7.652 -4.508 -19.602 1.00 89.81 101 PHE A C 1
ATOM 811 O O . PHE A 1 101 ? 7.570 -4.903 -18.440 1.00 89.81 101 PHE A O 1
ATOM 818 N N . ASP A 1 102 ? 7.305 -5.259 -20.641 1.00 91.25 102 ASP A N 1
ATOM 819 C CA . ASP A 1 102 ? 6.998 -6.683 -20.555 1.00 91.25 102 ASP A CA 1
ATOM 820 C C . ASP A 1 102 ? 8.255 -7.500 -20.877 1.00 91.25 102 ASP A C 1
ATOM 822 O O . ASP A 1 102 ? 8.770 -7.478 -21.997 1.00 91.25 102 ASP A O 1
ATOM 826 N N . CYS A 1 103 ? 8.758 -8.211 -19.873 1.00 87.19 103 CYS A N 1
ATOM 827 C CA . CYS A 1 103 ? 9.940 -9.063 -19.950 1.00 87.19 103 CYS A CA 1
ATOM 828 C C . CYS A 1 103 ? 9.590 -10.565 -19.921 1.00 87.19 103 CYS A C 1
ATOM 830 O O . CYS A 1 103 ? 10.462 -11.398 -19.656 1.00 87.19 103 CYS A O 1
ATOM 832 N N . SER A 1 104 ? 8.330 -10.939 -20.176 1.00 86.50 104 SER A N 1
ATOM 833 C CA . SER A 1 104 ? 7.855 -12.333 -20.141 1.00 86.50 104 SER A CA 1
ATOM 834 C C . SER A 1 104 ? 8.616 -13.268 -21.091 1.00 86.50 104 SER A C 1
ATOM 836 O O . SER A 1 104 ? 8.829 -14.437 -20.770 1.00 86.50 104 SER A O 1
ATOM 838 N N . SER A 1 105 ? 9.103 -12.748 -22.217 1.00 80.38 105 SER A N 1
ATOM 839 C CA . SER A 1 105 ? 9.893 -13.484 -23.213 1.00 80.38 105 SER A CA 1
ATOM 840 C C . SER A 1 105 ? 11.320 -13.825 -22.760 1.00 80.38 105 SER A C 1
ATOM 842 O O . SER A 1 105 ? 11.939 -14.721 -23.333 1.00 80.38 105 SER A O 1
ATOM 844 N N . VAL A 1 106 ? 11.853 -13.146 -21.736 1.00 75.00 106 VAL A N 1
ATOM 845 C CA . VAL A 1 106 ? 13.280 -13.203 -21.348 1.00 75.00 106 VAL A CA 1
ATOM 846 C C . VAL A 1 106 ? 13.521 -13.499 -19.868 1.00 75.00 106 VAL A C 1
ATOM 848 O O . VAL A 1 106 ? 14.635 -13.353 -19.356 1.00 75.00 106 VAL A O 1
ATOM 851 N N . VAL A 1 107 ? 12.496 -14.014 -19.187 1.00 68.69 107 VAL A N 1
ATOM 852 C CA . VAL A 1 107 ? 12.509 -14.415 -17.768 1.00 68.69 107 VAL A CA 1
ATOM 853 C C . VAL A 1 107 ? 13.745 -15.253 -17.394 1.00 68.69 107 VAL A C 1
ATOM 855 O O . VAL A 1 107 ? 14.338 -15.062 -16.330 1.00 68.69 107 VAL A O 1
ATOM 858 N N . GLN A 1 108 ? 14.174 -16.165 -18.272 1.00 63.72 108 GLN A N 1
ATOM 859 C CA . GLN A 1 108 ? 15.308 -17.063 -18.019 1.00 63.72 108 GLN A CA 1
ATOM 860 C C . GLN A 1 108 ? 16.678 -16.367 -18.077 1.00 63.72 108 GLN A C 1
ATOM 862 O O . GLN A 1 108 ? 17.585 -16.761 -17.344 1.00 63.72 108 GLN A O 1
ATOM 867 N N . LEU A 1 109 ? 16.834 -15.336 -18.916 1.00 60.66 109 LEU A N 1
ATOM 868 C CA . LEU A 1 109 ? 18.099 -14.612 -19.088 1.00 60.66 109 LEU A CA 1
ATOM 869 C C . LEU A 1 109 ? 18.363 -13.688 -17.894 1.00 60.66 109 LEU A C 1
ATOM 871 O O . LEU A 1 109 ? 19.452 -13.698 -17.320 1.00 60.66 109 LEU A O 1
ATOM 875 N N . ARG A 1 110 ? 17.333 -12.966 -17.441 1.00 61.53 110 ARG A N 1
ATOM 876 C CA . ARG A 1 110 ? 17.458 -11.972 -16.366 1.00 61.53 110 ARG A CA 1
ATOM 877 C C . ARG A 1 110 ? 17.479 -12.568 -14.956 1.00 61.53 110 ARG A C 1
ATOM 879 O O . ARG A 1 110 ? 18.130 -12.016 -14.069 1.00 61.53 110 ARG A O 1
ATOM 886 N N . SER A 1 111 ? 16.856 -13.734 -14.746 1.00 56.34 111 SER A N 1
ATOM 887 C CA . SER A 1 111 ? 16.915 -14.456 -13.461 1.00 56.34 111 SER A CA 1
ATOM 888 C C . SER A 1 111 ? 18.349 -14.798 -13.028 1.00 56.34 111 SER A C 1
ATOM 890 O O . SER A 1 111 ? 18.578 -14.992 -11.837 1.00 56.34 111 SER A O 1
ATOM 892 N N . ARG A 1 112 ? 19.305 -14.883 -13.964 1.00 48.03 112 ARG A N 1
ATOM 893 C CA . ARG A 1 112 ? 20.708 -15.220 -13.681 1.00 48.03 112 ARG A CA 1
ATOM 894 C C . ARG A 1 112 ? 21.529 -14.020 -13.184 1.00 48.03 112 ARG A C 1
ATOM 896 O O . ARG A 1 112 ? 22.466 -14.221 -12.423 1.00 48.03 112 ARG A O 1
ATOM 903 N N . TYR A 1 113 ? 21.170 -12.797 -13.581 1.00 48.03 113 TYR A N 1
ATOM 904 C CA . TYR A 1 113 ? 21.911 -11.575 -13.240 1.00 48.03 113 TYR A CA 1
ATOM 905 C C . TYR A 1 113 ? 21.455 -10.963 -11.904 1.00 48.03 113 TYR A C 1
ATOM 907 O O . TYR A 1 113 ? 22.277 -10.559 -11.085 1.00 48.03 113 TYR A O 1
ATOM 915 N N . ARG A 1 114 ? 20.142 -10.985 -11.617 1.00 51.16 114 ARG A N 1
ATOM 916 C CA . ARG A 1 114 ? 19.559 -10.379 -10.398 1.00 51.16 114 ARG A CA 1
ATOM 917 C C . ARG A 1 114 ? 19.895 -11.122 -9.093 1.00 51.16 114 ARG A C 1
ATOM 919 O O . ARG A 1 114 ? 19.772 -10.538 -8.026 1.00 51.16 114 ARG A O 1
ATOM 926 N N . TYR A 1 115 ? 20.380 -12.366 -9.179 1.00 45.88 115 TYR A N 1
ATOM 927 C CA . TYR A 1 115 ? 20.855 -13.161 -8.034 1.00 45.88 115 TYR A CA 1
ATOM 928 C C . TYR A 1 115 ? 22.005 -12.488 -7.256 1.00 45.88 115 TYR A C 1
ATOM 930 O O . TYR A 1 115 ? 22.251 -12.834 -6.107 1.00 45.88 115 TYR A O 1
ATOM 938 N N . TYR A 1 116 ? 22.701 -11.518 -7.861 1.00 44.84 116 TYR A N 1
ATOM 939 C CA . TYR A 1 116 ? 23.860 -10.864 -7.254 1.00 44.84 116 TYR A CA 1
ATOM 940 C C . TYR A 1 116 ? 23.564 -9.556 -6.502 1.00 44.84 116 TYR A C 1
ATOM 942 O O . TYR A 1 116 ? 24.474 -9.076 -5.829 1.00 44.84 116 TYR A O 1
ATOM 950 N N . ILE A 1 117 ? 22.360 -8.965 -6.602 1.00 49.75 117 ILE A N 1
ATOM 951 C CA . ILE A 1 117 ? 22.150 -7.565 -6.167 1.00 49.75 117 ILE A CA 1
ATOM 952 C C . ILE A 1 117 ? 21.165 -7.364 -5.008 1.00 49.75 117 ILE A C 1
ATOM 954 O O . ILE A 1 117 ? 21.427 -6.481 -4.202 1.00 49.75 117 ILE A O 1
ATOM 958 N N . ASP A 1 118 ? 20.103 -8.156 -4.835 1.00 49.84 118 ASP A N 1
ATOM 959 C CA . ASP A 1 118 ? 19.268 -8.019 -3.629 1.00 49.84 118 ASP A CA 1
ATOM 960 C C . ASP A 1 118 ? 18.307 -9.200 -3.454 1.00 49.84 118 ASP A C 1
ATOM 962 O O . ASP A 1 118 ? 17.661 -9.619 -4.417 1.00 49.84 118 ASP A O 1
ATOM 966 N N . ASN A 1 119 ? 18.188 -9.733 -2.236 1.00 50.81 119 ASN A N 1
ATOM 967 C CA . ASN A 1 119 ? 17.283 -10.858 -1.951 1.00 50.81 119 ASN A CA 1
ATOM 968 C C . ASN A 1 119 ? 15.811 -10.423 -1.812 1.00 50.81 119 ASN A C 1
ATOM 970 O O . ASN A 1 119 ? 14.929 -11.277 -1.892 1.00 50.81 119 ASN A O 1
ATOM 974 N N . ASP A 1 120 ? 15.550 -9.121 -1.649 1.00 51.72 120 ASP A N 1
ATOM 975 C CA . ASP A 1 120 ? 14.199 -8.553 -1.511 1.00 51.72 120 ASP A CA 1
ATOM 976 C C . ASP A 1 120 ? 13.649 -7.954 -2.821 1.00 51.72 120 ASP A C 1
ATOM 978 O O . ASP A 1 120 ? 12.495 -7.526 -2.883 1.00 51.72 120 ASP A O 1
ATOM 982 N N . ALA A 1 121 ? 14.438 -7.952 -3.900 1.00 57.62 121 ALA A N 1
ATOM 983 C CA . ALA A 1 121 ? 14.006 -7.419 -5.186 1.00 57.62 121 ALA A CA 1
ATOM 984 C C . ALA A 1 121 ? 13.015 -8.360 -5.900 1.00 57.62 121 ALA A C 1
ATOM 986 O O . ALA A 1 121 ? 13.150 -9.585 -5.876 1.00 57.62 121 ALA A O 1
ATOM 987 N N . GLN A 1 122 ? 12.033 -7.779 -6.598 1.00 60.81 122 GLN A N 1
ATOM 988 C CA . GLN A 1 122 ? 10.997 -8.489 -7.358 1.00 60.81 122 GLN A CA 1
ATOM 989 C C . GLN A 1 122 ? 11.545 -9.656 -8.209 1.00 60.81 122 GLN A C 1
ATOM 991 O O . GLN A 1 122 ? 12.388 -9.473 -9.097 1.00 60.81 122 GLN A O 1
ATOM 996 N N . ASP A 1 123 ? 11.002 -10.859 -8.001 1.00 66.88 123 ASP A N 1
ATOM 997 C CA . ASP A 1 123 ? 11.312 -12.032 -8.820 1.00 66.88 123 ASP A CA 1
ATOM 998 C C . ASP A 1 123 ? 10.640 -11.915 -10.194 1.00 66.88 123 ASP A C 1
ATOM 1000 O O . ASP A 1 123 ? 9.414 -11.975 -10.322 1.00 66.88 123 ASP A O 1
ATOM 1004 N N . ILE A 1 124 ? 11.455 -11.786 -11.244 1.00 70.19 124 ILE A N 1
ATOM 1005 C CA . ILE A 1 124 ? 10.977 -11.631 -12.622 1.00 70.19 124 ILE A CA 1
ATOM 1006 C C . ILE A 1 124 ? 10.189 -12.846 -13.126 1.00 70.19 124 ILE A C 1
ATOM 1008 O O . ILE A 1 124 ? 9.378 -12.713 -14.041 1.00 70.19 124 ILE A O 1
ATOM 1012 N N . LYS A 1 125 ? 10.389 -14.030 -12.526 1.00 72.81 125 LYS A N 1
ATOM 1013 C CA . LYS A 1 125 ? 9.588 -15.222 -12.848 1.00 72.81 125 LYS A CA 1
ATOM 1014 C C . LYS A 1 125 ? 8.147 -15.066 -12.394 1.00 72.81 125 LYS A C 1
ATOM 1016 O O . LYS A 1 125 ? 7.234 -15.497 -13.090 1.00 72.81 125 LYS A O 1
ATOM 1021 N N . THR A 1 126 ? 7.962 -14.456 -11.230 1.00 76.94 126 THR A N 1
ATOM 1022 C CA . THR A 1 126 ? 6.650 -14.271 -10.609 1.00 76.94 126 THR A CA 1
ATOM 1023 C C . THR A 1 126 ? 5.974 -12.997 -11.126 1.00 76.94 126 THR A C 1
ATOM 1025 O O . THR A 1 126 ? 4.753 -12.962 -11.278 1.00 76.94 126 THR A O 1
ATOM 1028 N N . CYS A 1 127 ? 6.762 -11.977 -11.485 1.00 85.31 127 CYS A N 1
ATOM 1029 C CA . CYS A 1 127 ? 6.279 -10.718 -12.037 1.00 85.31 127 CYS A CA 1
ATOM 1030 C C . CYS A 1 127 ? 7.114 -10.261 -13.251 1.00 85.31 127 CYS A C 1
ATOM 1032 O O . CYS A 1 127 ? 8.130 -9.583 -13.068 1.00 85.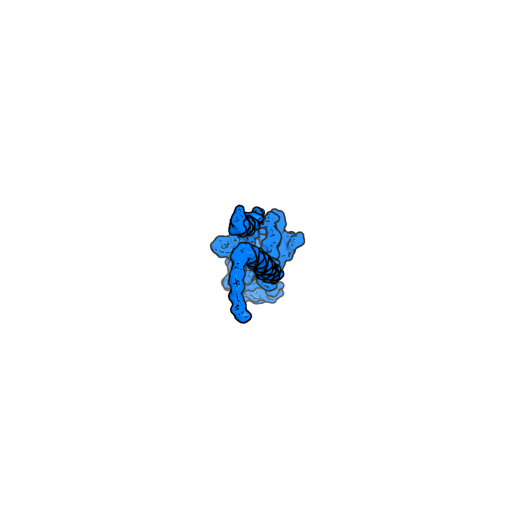31 127 CYS A O 1
ATOM 1034 N N . PRO A 1 128 ? 6.692 -10.582 -14.492 1.00 87.31 128 PRO A N 1
ATOM 1035 C CA . PRO A 1 128 ? 7.450 -10.266 -15.705 1.00 87.31 128 PRO A CA 1
ATOM 1036 C C . PRO A 1 128 ? 7.320 -8.804 -16.159 1.00 87.31 128 PRO A C 1
ATOM 1038 O O . PRO A 1 128 ? 7.909 -8.433 -17.170 1.00 87.31 128 PRO A O 1
ATOM 1041 N N . ILE A 1 129 ? 6.552 -7.978 -15.442 1.00 89.50 129 ILE A N 1
ATOM 1042 C CA . ILE A 1 129 ? 6.414 -6.549 -15.730 1.00 89.50 129 ILE A CA 1
ATOM 1043 C C . ILE A 1 129 ? 7.487 -5.782 -14.962 1.00 89.50 129 ILE A C 1
ATOM 1045 O O . ILE A 1 129 ? 7.571 -5.884 -13.738 1.00 89.50 129 ILE A O 1
ATOM 1049 N N . TYR A 1 130 ? 8.286 -4.999 -15.678 1.00 86.44 130 TYR A N 1
ATOM 1050 C CA . TYR A 1 130 ? 9.344 -4.165 -15.118 1.00 86.44 130 TYR A CA 1
ATOM 1051 C C . TYR A 1 130 ? 9.024 -2.679 -15.296 1.00 86.44 130 TYR A C 1
ATOM 1053 O O . TYR A 1 130 ? 8.365 -2.288 -16.259 1.00 86.44 130 TYR A O 1
ATOM 1061 N N . VAL A 1 131 ? 9.502 -1.853 -14.367 1.00 87.12 131 VAL A N 1
ATOM 1062 C CA . VAL A 1 131 ? 9.350 -0.395 -14.394 1.00 87.12 131 VAL A CA 1
ATOM 1063 C C . VAL A 1 131 ? 10.724 0.241 -14.297 1.00 87.12 131 VAL A C 1
ATOM 1065 O O . VAL A 1 131 ? 11.483 -0.113 -13.404 1.00 87.12 131 VAL A O 1
ATOM 1068 N N . ALA A 1 132 ? 11.010 1.194 -15.178 1.00 87.00 132 ALA A N 1
ATOM 1069 C CA . ALA A 1 132 ? 12.247 1.972 -15.194 1.00 87.00 132 ALA A CA 1
ATOM 1070 C C . ALA A 1 132 ? 11.933 3.469 -15.222 1.00 87.00 132 ALA A C 1
ATOM 1072 O O . ALA A 1 132 ? 10.876 3.865 -15.720 1.00 87.00 132 ALA A O 1
ATOM 1073 N N . HIS A 1 133 ? 12.854 4.315 -14.768 1.00 85.00 133 HIS A N 1
ATOM 1074 C CA . HIS A 1 133 ? 12.767 5.746 -15.064 1.00 85.00 133 HIS A CA 1
ATOM 1075 C C . HIS A 1 133 ? 12.985 6.008 -16.555 1.00 85.00 133 HIS A C 1
ATOM 1077 O O . HIS A 1 133 ? 13.952 5.518 -17.136 1.00 85.00 133 HIS A O 1
ATOM 1083 N N . SER A 1 134 ? 12.106 6.807 -17.166 1.00 79.44 134 SER A N 1
ATOM 1084 C CA . SER A 1 134 ? 12.169 7.091 -18.606 1.00 79.44 134 SER A CA 1
ATOM 1085 C C . SER A 1 134 ? 13.407 7.900 -19.010 1.00 79.44 134 SER A C 1
ATOM 1087 O O . SER A 1 134 ? 13.814 7.849 -20.166 1.00 79.44 134 SER A O 1
ATOM 1089 N N . ASP A 1 135 ? 13.985 8.655 -18.074 1.00 73.94 135 ASP A N 1
ATOM 1090 C CA . ASP A 1 135 ? 15.097 9.591 -18.274 1.00 73.94 135 ASP A CA 1
ATOM 1091 C C . ASP A 1 135 ? 16.432 9.129 -17.660 1.00 73.94 135 ASP A C 1
ATOM 1093 O O . ASP A 1 135 ? 17.476 9.676 -18.012 1.00 73.94 135 ASP A O 1
ATOM 1097 N N . GLY A 1 136 ? 16.411 8.156 -16.742 1.00 62.06 136 GLY A N 1
ATOM 1098 C CA . GLY A 1 136 ? 17.553 7.847 -15.872 1.00 62.06 136 GLY A CA 1
ATOM 1099 C C . GLY A 1 136 ? 18.138 6.437 -15.973 1.00 62.06 136 GLY A C 1
ATOM 1100 O O . GLY A 1 136 ? 19.278 6.245 -15.557 1.00 62.06 136 GLY A O 1
ATOM 1101 N N . GLU A 1 137 ? 17.411 5.449 -16.508 1.00 64.38 137 GLU A N 1
ATOM 1102 C CA . GLU A 1 137 ? 17.919 4.072 -16.609 1.00 64.38 137 GLU A CA 1
ATOM 1103 C C . GLU A 1 137 ? 18.466 3.778 -18.011 1.00 64.38 137 GLU A C 1
ATOM 1105 O O . GLU A 1 137 ? 17.758 3.847 -19.018 1.00 64.38 137 GLU A O 1
ATOM 1110 N N . SER A 1 138 ? 19.746 3.401 -18.081 1.00 63.25 138 SER A N 1
ATOM 1111 C CA . SER A 1 138 ? 20.335 2.866 -19.306 1.00 63.25 138 SER A CA 1
ATOM 1112 C C . SER A 1 138 ? 19.643 1.548 -19.662 1.00 63.25 138 SER A C 1
ATOM 1114 O O . SER A 1 138 ? 19.790 0.542 -18.966 1.00 63.25 138 SER A O 1
ATOM 1116 N N . ILE A 1 139 ? 18.899 1.550 -20.775 1.00 67.38 139 ILE A N 1
ATOM 1117 C CA . ILE A 1 139 ? 18.181 0.382 -21.323 1.00 67.38 139 ILE A CA 1
ATOM 1118 C C . ILE A 1 139 ? 19.140 -0.804 -21.523 1.00 67.38 139 ILE A C 1
ATOM 1120 O O . ILE A 1 139 ? 18.742 -1.958 -21.374 1.00 67.38 139 ILE A O 1
ATOM 1124 N N . VAL A 1 140 ? 20.405 -0.512 -21.841 1.00 63.88 140 VAL A N 1
ATOM 1125 C CA . VAL A 1 140 ? 21.460 -1.506 -22.073 1.00 63.88 140 VAL A CA 1
ATOM 1126 C C . VAL A 1 140 ? 21.985 -2.073 -20.758 1.00 63.88 140 VAL A C 1
ATOM 1128 O O . VAL A 1 140 ? 22.070 -3.284 -20.617 1.00 63.88 140 VAL A O 1
ATOM 1131 N N . GLU A 1 141 ? 22.293 -1.220 -19.781 1.00 64.56 141 GLU A N 1
ATOM 1132 C CA . GLU A 1 141 ? 22.821 -1.653 -18.476 1.00 64.56 141 GLU A CA 1
ATOM 1133 C C . GLU A 1 141 ? 21.773 -2.412 -17.653 1.00 64.56 141 GLU A C 1
ATOM 1135 O O . GLU A 1 141 ? 22.095 -3.307 -16.878 1.00 64.56 141 GLU A O 1
ATOM 1140 N N . SER A 1 142 ? 20.500 -2.082 -17.875 1.00 64.44 142 SER A N 1
ATOM 1141 C CA . SER A 1 142 ? 19.363 -2.733 -17.234 1.00 64.44 142 SER A CA 1
ATOM 1142 C C . SER A 1 142 ? 18.810 -3.913 -18.040 1.00 64.44 142 SER A C 1
ATOM 1144 O O . SER A 1 142 ? 17.734 -4.393 -17.692 1.00 64.44 142 SER A O 1
ATOM 1146 N N . ASP A 1 143 ? 19.468 -4.362 -19.121 1.00 70.81 143 ASP A N 1
ATOM 1147 C CA . ASP A 1 143 ? 19.027 -5.460 -20.011 1.00 70.81 143 ASP A CA 1
ATOM 1148 C C . ASP A 1 143 ? 17.573 -5.334 -20.521 1.00 70.81 143 ASP A C 1
ATOM 1150 O O . ASP A 1 143 ? 16.913 -6.317 -20.872 1.00 70.81 143 ASP A O 1
ATOM 1154 N N . LEU A 1 144 ? 17.036 -4.114 -20.570 1.00 77.38 144 LEU A N 1
ATOM 1155 C CA . LEU A 1 144 ? 15.671 -3.842 -21.029 1.00 77.38 144 LEU A CA 1
ATOM 1156 C C . LEU A 1 144 ? 15.546 -3.914 -22.551 1.00 77.38 144 LEU A C 1
ATOM 1158 O O . LEU A 1 144 ? 14.432 -3.967 -23.061 1.00 77.38 144 LEU A O 1
ATOM 1162 N N . VAL A 1 145 ? 16.673 -3.991 -23.269 1.00 80.69 145 VAL A N 1
ATOM 1163 C CA . VAL A 1 145 ? 16.726 -4.214 -24.725 1.00 80.69 145 VAL A CA 1
ATOM 1164 C C . VAL A 1 145 ? 15.989 -5.481 -25.164 1.00 80.69 145 VAL A C 1
ATOM 1166 O O . VAL A 1 145 ? 15.549 -5.571 -26.306 1.00 80.69 145 VAL A O 1
ATOM 1169 N N . TYR A 1 146 ? 15.848 -6.454 -24.262 1.00 81.12 146 TYR A N 1
ATOM 1170 C CA . TYR A 1 146 ? 15.158 -7.712 -24.530 1.00 81.12 146 TYR A CA 1
ATOM 1171 C C . TYR A 1 146 ? 13.675 -7.701 -24.136 1.00 81.12 146 TYR A C 1
ATOM 1173 O O . TYR A 1 146 ? 12.959 -8.663 -24.418 1.00 81.12 146 TYR A O 1
ATOM 1181 N N . CYS A 1 147 ? 13.215 -6.643 -23.471 1.00 86.69 147 CYS A N 1
ATOM 1182 C CA . CYS A 1 147 ? 11.831 -6.489 -23.049 1.00 86.69 147 CYS A CA 1
ATOM 1183 C C . CYS A 1 147 ? 11.054 -5.617 -24.042 1.00 86.69 147 CYS A C 1
ATOM 1185 O O . CYS A 1 147 ? 11.609 -4.759 -24.729 1.00 86.69 147 CYS A O 1
ATOM 1187 N N . ILE A 1 148 ? 9.739 -5.803 -24.092 1.00 90.25 148 ILE A N 1
ATOM 1188 C CA . ILE A 1 148 ? 8.850 -4.986 -24.917 1.00 90.25 148 ILE A CA 1
ATOM 1189 C C . ILE A 1 148 ? 8.421 -3.775 -24.095 1.00 90.25 148 ILE A C 1
ATOM 1191 O O . ILE A 1 148 ? 7.755 -3.925 -23.072 1.00 90.25 148 ILE A O 1
ATOM 1195 N N . LYS A 1 149 ? 8.774 -2.566 -24.537 1.00 90.44 149 LYS A N 1
ATOM 1196 C CA . LYS A 1 149 ? 8.245 -1.336 -23.934 1.00 90.44 149 LYS A CA 1
ATOM 1197 C C . LYS A 1 149 ? 6.740 -1.249 -24.200 1.00 90.44 149 LYS A C 1
ATOM 1199 O O . LYS A 1 149 ? 6.319 -1.297 -25.352 1.00 90.44 149 LYS A O 1
ATOM 1204 N N . LEU A 1 150 ? 5.947 -1.099 -23.143 1.00 91.19 150 LEU A N 1
ATOM 1205 C CA . LEU A 1 150 ? 4.491 -1.001 -23.220 1.00 91.19 150 LEU A CA 1
ATOM 1206 C C . LEU A 1 150 ? 4.053 0.456 -23.409 1.00 91.19 150 LEU A C 1
ATOM 1208 O O . LEU A 1 150 ? 3.468 0.797 -24.432 1.00 91.19 150 LEU A O 1
ATOM 1212 N N . PHE A 1 151 ? 4.348 1.320 -22.435 1.00 87.44 151 PHE A N 1
ATOM 1213 C CA . PHE A 1 151 ? 4.046 2.753 -22.479 1.00 87.44 151 PHE A CA 1
ATOM 1214 C C . PHE A 1 151 ? 4.795 3.520 -21.382 1.00 87.44 151 PHE A C 1
ATOM 1216 O O . PHE A 1 151 ? 5.370 2.924 -20.467 1.00 87.44 151 PHE A O 1
ATOM 1223 N N . ASP A 1 152 ? 4.744 4.848 -21.480 1.00 88.56 152 ASP A N 1
ATOM 1224 C CA . ASP A 1 152 ? 5.235 5.781 -20.467 1.00 88.56 152 ASP A CA 1
ATOM 1225 C C . ASP A 1 152 ? 4.074 6.336 -19.641 1.00 88.56 152 ASP A C 1
ATOM 1227 O O . ASP A 1 152 ? 2.974 6.558 -20.156 1.00 88.56 152 ASP A O 1
ATOM 1231 N N . ARG A 1 153 ? 4.315 6.558 -18.351 1.00 86.62 153 ARG A N 1
ATOM 1232 C CA . ARG A 1 153 ? 3.333 7.115 -17.424 1.00 86.62 153 ARG A CA 1
ATOM 1233 C C . ARG A 1 153 ? 4.012 8.077 -16.468 1.00 86.62 153 ARG A C 1
ATOM 1235 O O . ARG A 1 153 ? 5.061 7.760 -15.914 1.00 86.62 153 ARG A O 1
ATOM 1242 N N . GLU A 1 154 ? 3.365 9.203 -16.207 1.00 86.31 154 GLU A N 1
ATOM 1243 C CA . GLU A 1 154 ? 3.700 10.003 -15.036 1.00 86.31 154 GLU A CA 1
ATOM 1244 C C . GLU A 1 154 ? 3.385 9.194 -13.774 1.00 86.31 154 GLU A C 1
ATOM 1246 O O . GLU A 1 154 ? 2.285 8.655 -13.606 1.00 86.31 154 GLU A O 1
ATOM 1251 N N . SER A 1 155 ? 4.370 9.085 -12.892 1.00 85.12 155 SER A N 1
ATOM 1252 C CA . SER A 1 155 ? 4.259 8.394 -11.616 1.00 85.12 155 SER A CA 1
ATOM 1253 C C . SER A 1 155 ? 4.553 9.355 -10.479 1.00 85.12 155 SER A C 1
ATOM 1255 O O . SER A 1 155 ? 5.434 10.204 -10.581 1.00 85.12 155 SER A O 1
ATOM 1257 N N . LEU A 1 156 ? 3.810 9.179 -9.385 1.00 83.56 156 LEU A N 1
ATOM 1258 C CA . LEU A 1 156 ? 4.044 9.843 -8.099 1.00 83.56 156 LEU A CA 1
ATOM 1259 C C . LEU A 1 156 ? 5.018 9.057 -7.205 1.00 83.56 156 LEU A C 1
ATOM 1261 O O . LEU A 1 156 ? 5.256 9.452 -6.065 1.00 83.56 156 LEU A O 1
ATOM 1265 N N . PHE A 1 157 ? 5.514 7.922 -7.699 1.00 84.94 157 PHE A N 1
ATOM 1266 C CA . PHE A 1 157 ? 6.339 6.959 -6.975 1.00 84.94 157 PHE A CA 1
ATOM 1267 C C . PHE A 1 157 ? 7.615 6.666 -7.758 1.00 84.94 157 PHE A C 1
ATOM 1269 O O . PHE A 1 157 ? 7.602 6.633 -8.996 1.00 84.94 157 PHE A O 1
ATOM 1276 N N . TYR A 1 158 ? 8.702 6.427 -7.028 1.00 85.94 158 TYR A N 1
ATOM 1277 C CA . TYR A 1 158 ? 10.005 6.114 -7.598 1.00 85.94 158 TYR A CA 1
ATOM 1278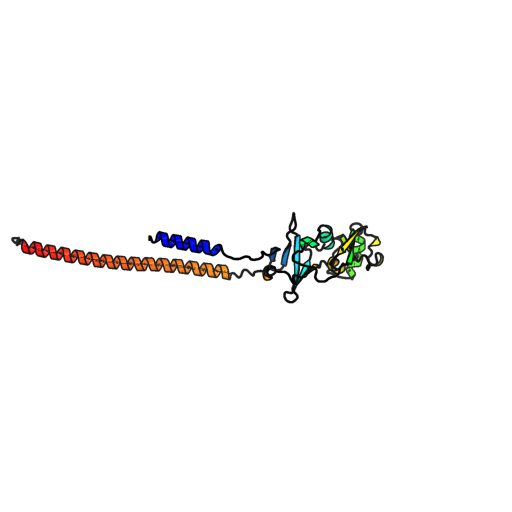 C C . TYR A 1 158 ? 10.009 4.716 -8.234 1.00 85.94 158 TYR A C 1
ATOM 1280 O O . TYR A 1 158 ? 9.396 3.788 -7.703 1.00 85.94 158 TYR A O 1
ATOM 1288 N N . ALA A 1 159 ? 10.710 4.539 -9.360 1.00 85.56 159 ALA A N 1
ATOM 1289 C CA . ALA A 1 159 ? 10.754 3.244 -10.044 1.00 85.56 159 ALA A CA 1
ATOM 1290 C C . ALA A 1 159 ? 11.381 2.164 -9.149 1.00 85.56 159 ALA A C 1
ATOM 1292 O O . ALA A 1 159 ? 10.856 1.056 -9.077 1.00 85.56 159 ALA A O 1
ATOM 1293 N N . GLY A 1 160 ? 12.438 2.510 -8.406 1.00 83.25 160 GLY A N 1
ATOM 1294 C CA . GLY A 1 160 ? 13.096 1.600 -7.465 1.00 83.25 160 GLY A CA 1
ATOM 1295 C C . GLY A 1 160 ? 12.175 1.110 -6.342 1.00 83.25 160 GLY A C 1
ATOM 1296 O O . GLY A 1 160 ? 12.193 -0.073 -6.019 1.00 83.25 160 GLY A O 1
ATOM 1297 N N . ASP A 1 161 ? 11.306 1.971 -5.805 1.00 86.56 161 ASP A N 1
ATOM 1298 C CA . ASP A 1 161 ? 10.350 1.563 -4.765 1.00 86.56 161 ASP A CA 1
ATOM 1299 C C . ASP A 1 161 ? 9.330 0.575 -5.334 1.00 86.56 161 ASP A C 1
ATOM 1301 O O . ASP A 1 161 ? 9.070 -0.474 -4.744 1.00 86.56 161 ASP A O 1
ATOM 1305 N N . ILE A 1 162 ? 8.825 0.852 -6.543 1.00 87.25 162 ILE A N 1
ATOM 1306 C CA . ILE A 1 162 ? 7.910 -0.047 -7.251 1.00 87.25 162 ILE A CA 1
ATOM 1307 C C . ILE A 1 162 ? 8.579 -1.411 -7.503 1.00 87.25 162 ILE A C 1
ATOM 1309 O O . ILE A 1 162 ? 7.959 -2.450 -7.270 1.00 87.25 162 ILE A O 1
ATOM 1313 N N . GLN A 1 163 ? 9.844 -1.416 -7.941 1.00 84.94 163 GLN A N 1
ATOM 1314 C CA . GLN A 1 163 ? 10.644 -2.629 -8.170 1.00 84.94 163 GLN A CA 1
ATOM 1315 C C . GLN A 1 163 ? 10.904 -3.426 -6.881 1.00 84.94 163 GLN A C 1
ATOM 1317 O O . GLN A 1 163 ? 11.049 -4.649 -6.937 1.00 84.94 163 GLN A O 1
ATOM 1322 N N . ASN A 1 164 ? 10.963 -2.746 -5.736 1.00 85.88 164 ASN A N 1
ATOM 1323 C CA . ASN A 1 164 ? 11.122 -3.344 -4.411 1.00 85.88 164 ASN A CA 1
ATOM 1324 C C . ASN A 1 164 ? 9.778 -3.649 -3.738 1.00 85.88 164 ASN A C 1
ATOM 1326 O O . ASN A 1 164 ? 9.744 -4.005 -2.563 1.00 85.88 164 ASN A O 1
ATOM 1330 N N . ASN A 1 165 ? 8.669 -3.531 -4.478 1.00 89.56 165 ASN A N 1
ATOM 1331 C CA . ASN A 1 165 ? 7.323 -3.791 -3.982 1.00 89.56 165 ASN A CA 1
ATOM 1332 C C . ASN A 1 165 ? 6.944 -2.915 -2.767 1.00 89.56 165 ASN A C 1
ATOM 1334 O O . ASN A 1 165 ? 6.279 -3.370 -1.835 1.00 89.56 165 ASN A O 1
ATOM 1338 N N . ILE A 1 166 ? 7.371 -1.651 -2.776 1.00 89.94 166 ILE A N 1
ATOM 1339 C CA . ILE A 1 166 ? 7.104 -0.666 -1.727 1.00 89.94 166 ILE A CA 1
ATOM 1340 C C . ILE A 1 166 ? 6.288 0.487 -2.305 1.00 89.94 166 ILE A C 1
ATOM 1342 O O . ILE A 1 166 ? 6.551 1.005 -3.390 1.00 89.94 166 ILE A O 1
ATOM 1346 N N . PHE A 1 167 ? 5.275 0.895 -1.551 1.00 88.25 167 PHE A N 1
ATOM 1347 C CA . PHE A 1 167 ? 4.375 1.975 -1.902 1.00 88.25 167 PHE A CA 1
ATOM 1348 C C . PHE A 1 167 ? 4.134 2.868 -0.684 1.00 88.25 167 PHE A C 1
ATOM 1350 O O . PHE A 1 167 ? 3.335 2.541 0.199 1.00 88.25 167 PHE A O 1
ATOM 1357 N N . SER A 1 168 ? 4.853 3.985 -0.632 1.00 91.06 168 SER A N 1
ATOM 1358 C CA . SER A 1 168 ? 4.856 4.892 0.515 1.00 91.06 168 SER A CA 1
ATOM 1359 C C . SER A 1 168 ? 3.763 5.949 0.397 1.00 91.06 168 SER A C 1
ATOM 1361 O O . SER A 1 168 ? 3.711 6.735 -0.553 1.00 91.06 168 SER A O 1
ATOM 1363 N N . LEU A 1 169 ? 2.885 5.991 1.394 1.00 90.81 169 LEU A N 1
ATOM 1364 C CA . LEU A 1 169 ? 1.739 6.888 1.435 1.00 90.81 169 LEU A CA 1
ATOM 1365 C C . LEU A 1 169 ? 1.686 7.676 2.731 1.00 90.81 169 LEU A C 1
ATOM 1367 O O . LEU A 1 169 ? 1.962 7.153 3.805 1.00 90.81 169 LEU A O 1
ATOM 1371 N N . THR A 1 170 ? 1.230 8.919 2.647 1.00 91.38 170 THR A N 1
ATOM 1372 C CA . THR A 1 170 ? 0.947 9.778 3.792 1.00 91.38 170 THR A CA 1
ATOM 1373 C C . THR A 1 170 ? -0.542 10.039 3.953 1.00 91.38 170 THR A C 1
ATOM 1375 O O . THR A 1 170 ? -1.290 10.171 2.984 1.00 91.38 170 THR A O 1
ATOM 1378 N N . TRP A 1 171 ? -0.970 10.147 5.207 1.00 91.50 171 TRP A N 1
ATOM 1379 C CA . TRP A 1 171 ? -2.289 10.663 5.576 1.00 91.50 171 TRP A CA 1
ATOM 1380 C C . TRP A 1 171 ? -2.205 12.035 6.251 1.00 91.50 171 TRP A C 1
ATOM 1382 O O . TRP A 1 171 ? -3.164 12.478 6.891 1.00 91.50 171 TRP A O 1
ATOM 1392 N N . SER A 1 172 ? -1.065 12.719 6.130 1.00 88.88 172 SER A N 1
ATOM 1393 C CA . SER A 1 172 ? -0.914 14.061 6.676 1.00 88.88 172 SER A CA 1
ATOM 1394 C C . SER A 1 172 ? -1.904 15.031 6.025 1.00 88.88 172 SER A C 1
ATOM 1396 O O . SER A 1 172 ? -2.089 15.044 4.806 1.00 88.88 172 SER A O 1
ATOM 1398 N N . GLY A 1 173 ? -2.592 15.818 6.855 1.00 85.50 173 GLY A N 1
ATOM 1399 C CA . GLY A 1 173 ? -3.633 16.749 6.410 1.00 85.50 173 GLY A CA 1
ATOM 1400 C C . GLY A 1 173 ? -4.944 16.092 5.955 1.00 85.50 173 GLY A C 1
ATOM 1401 O O . GLY A 1 173 ? -5.731 16.737 5.266 1.00 85.50 173 GLY A O 1
ATOM 1402 N N . THR A 1 174 ? -5.188 14.823 6.299 1.00 86.62 174 THR A N 1
ATOM 1403 C CA . THR A 1 174 ? -6.485 14.159 6.081 1.00 86.62 174 THR A CA 1
ATOM 1404 C C . THR A 1 174 ? -7.360 14.216 7.337 1.00 86.62 174 THR A C 1
ATOM 1406 O O . THR A 1 174 ? -6.852 14.330 8.450 1.00 86.62 174 THR A O 1
ATOM 1409 N N . ASN A 1 175 ? -8.681 14.113 7.158 1.00 82.50 175 ASN A N 1
ATOM 1410 C CA . ASN A 1 175 ? -9.666 14.245 8.242 1.00 82.50 175 ASN A CA 1
ATOM 1411 C C . ASN A 1 175 ? -10.240 12.901 8.732 1.00 82.50 175 ASN A C 1
ATOM 1413 O O . ASN A 1 175 ? -11.219 12.902 9.476 1.00 82.50 175 ASN A O 1
ATOM 1417 N N . PHE A 1 176 ? -9.702 11.755 8.291 1.00 85.00 176 PHE A N 1
ATOM 1418 C CA . PHE A 1 176 ? -10.195 10.455 8.759 1.00 85.00 176 PHE A CA 1
ATOM 1419 C C . PHE A 1 176 ? -9.590 10.089 10.119 1.00 85.00 176 PHE A C 1
ATOM 1421 O O . PHE A 1 176 ? -8.475 10.495 10.451 1.00 85.00 176 PHE A O 1
ATOM 1428 N N . ASP A 1 177 ? -10.318 9.296 10.904 1.00 86.50 177 ASP A N 1
ATOM 1429 C CA . ASP A 1 177 ? -9.853 8.875 12.223 1.00 86.50 177 ASP A CA 1
ATOM 1430 C C . ASP A 1 177 ? -8.628 7.948 12.114 1.00 86.50 177 ASP A C 1
ATOM 1432 O O . ASP A 1 177 ? -8.682 6.870 11.523 1.00 86.50 177 ASP A O 1
ATOM 1436 N N . VAL A 1 178 ? -7.512 8.327 12.744 1.00 87.19 178 VAL A N 1
ATOM 1437 C CA . VAL A 1 178 ? -6.285 7.511 12.803 1.00 87.19 178 VAL A CA 1
ATOM 1438 C C . VAL A 1 178 ? -6.517 6.128 13.425 1.00 87.19 178 VAL A C 1
ATOM 1440 O O . VAL A 1 178 ? -5.742 5.199 13.181 1.00 87.19 178 VAL A O 1
ATOM 1443 N N . GLN A 1 179 ? -7.584 5.952 14.212 1.00 87.69 179 GLN A N 1
ATOM 1444 C CA . GLN A 1 179 ? -7.992 4.642 14.721 1.00 87.69 179 GLN A CA 1
ATOM 1445 C C . GLN A 1 179 ? -8.304 3.652 13.588 1.00 87.69 179 GLN A C 1
ATOM 1447 O O . GLN A 1 179 ? -8.088 2.457 13.771 1.00 87.69 179 GLN A O 1
ATOM 1452 N N . CYS A 1 180 ? -8.673 4.124 12.390 1.00 88.38 180 CYS A N 1
ATOM 1453 C CA . CYS A 1 180 ? -8.867 3.289 11.200 1.00 88.38 180 CYS A CA 1
ATOM 1454 C C . CYS A 1 180 ? -7.601 2.528 10.764 1.00 88.38 180 CYS A C 1
ATOM 1456 O O . CYS A 1 180 ? -7.706 1.523 10.064 1.00 88.38 180 CYS A O 1
ATOM 1458 N N . LEU A 1 181 ? -6.409 2.989 11.166 1.00 90.50 181 LEU A N 1
ATOM 1459 C CA . LEU A 1 181 ? -5.122 2.335 10.885 1.00 90.50 181 LEU A CA 1
ATOM 1460 C C . LEU A 1 181 ? -4.614 1.467 12.048 1.00 90.50 181 LEU A C 1
ATOM 1462 O O . LEU A 1 181 ? -3.587 0.789 11.927 1.00 90.50 181 LEU A O 1
ATOM 1466 N N . LYS A 1 182 ? -5.323 1.457 13.181 1.00 89.75 182 LYS A N 1
ATOM 1467 C CA . LYS A 1 182 ? -4.964 0.650 14.345 1.00 89.75 182 LYS A CA 1
ATOM 1468 C C . LYS A 1 182 ? -5.746 -0.653 14.346 1.00 89.75 182 LYS A C 1
ATOM 1470 O O . LYS A 1 182 ? -6.952 -0.695 14.137 1.00 89.75 182 LYS A O 1
ATOM 1475 N N . CYS A 1 183 ? -5.048 -1.737 14.654 1.00 85.56 183 CYS A N 1
ATOM 1476 C CA . CYS A 1 183 ? -5.713 -2.990 14.961 1.00 85.56 183 CYS A CA 1
ATOM 1477 C C . CYS A 1 183 ? -6.325 -2.872 16.353 1.00 85.56 183 CYS A C 1
ATOM 1479 O O . CYS A 1 183 ? -5.592 -2.774 17.340 1.00 85.56 183 CYS A O 1
ATOM 1481 N N . GLU A 1 184 ? -7.653 -2.907 16.452 1.00 72.50 184 GLU A N 1
ATOM 1482 C CA . GLU A 1 184 ? -8.288 -3.152 17.738 1.00 72.50 184 GLU A CA 1
ATOM 1483 C C . GLU A 1 184 ? -7.857 -4.539 18.215 1.00 72.50 184 GLU A C 1
ATOM 1485 O O . GLU A 1 184 ? -8.323 -5.574 17.729 1.00 72.50 184 GLU A O 1
ATOM 1490 N N . HIS A 1 185 ? -6.964 -4.587 19.202 1.00 56.97 185 HIS A N 1
ATOM 1491 C CA . HIS A 1 185 ? -6.871 -5.775 20.025 1.00 56.97 185 HIS A CA 1
ATOM 1492 C C . HIS A 1 185 ? -8.231 -5.892 20.698 1.00 56.97 185 HIS A C 1
ATOM 1494 O O . HIS A 1 185 ? -8.523 -5.130 21.622 1.00 56.97 185 HIS A O 1
ATOM 1500 N N . LYS A 1 186 ? -9.083 -6.809 20.221 1.00 49.81 186 LYS A N 1
ATOM 1501 C CA . LYS A 1 186 ? -10.291 -7.226 20.936 1.00 49.81 186 LYS A CA 1
ATOM 1502 C C . LYS A 1 186 ? -9.835 -7.762 22.284 1.00 49.81 186 LYS A C 1
ATOM 1504 O O . LYS A 1 186 ? -9.615 -8.960 22.457 1.00 49.81 186 LYS A O 1
ATOM 1509 N N . SER A 1 187 ? -9.622 -6.869 23.245 1.00 43.97 187 SER A N 1
ATOM 1510 C CA . SER A 1 187 ? -9.349 -7.281 24.598 1.00 43.97 187 SER A CA 1
ATOM 1511 C C . SER A 1 187 ? -10.603 -8.036 25.003 1.00 43.97 187 SER A C 1
ATOM 1513 O O . SER A 1 187 ? -11.724 -7.518 24.939 1.00 43.97 187 SER A O 1
ATOM 1515 N N . LYS A 1 188 ? -10.422 -9.301 25.375 1.00 48.88 188 LYS A N 1
ATOM 1516 C CA . LYS A 1 188 ? -11.499 -10.164 25.866 1.00 48.88 188 LYS A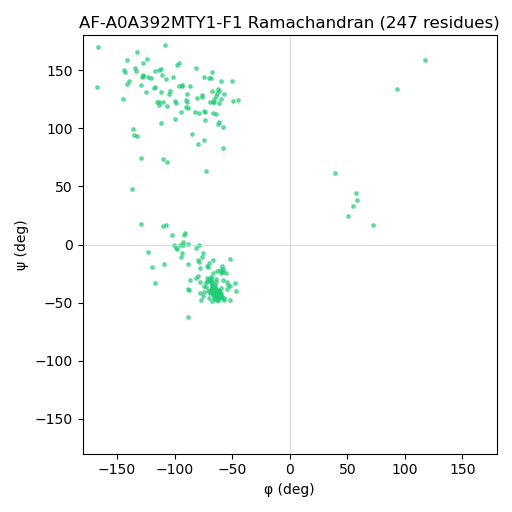 CA 1
ATOM 1517 C C . LYS A 1 188 ? -12.297 -9.501 27.008 1.00 48.88 188 LYS A C 1
ATOM 1519 O O . LYS A 1 188 ? -13.401 -9.947 27.290 1.00 48.88 188 LYS A O 1
ATOM 1524 N N . LYS A 1 189 ? -11.795 -8.395 27.590 1.00 46.09 189 LYS A N 1
ATOM 1525 C CA . LYS A 1 189 ? -12.431 -7.565 28.622 1.00 46.09 189 LYS A CA 1
ATOM 1526 C C . LYS A 1 189 ? -13.849 -7.107 28.277 1.00 46.09 189 LYS A C 1
ATOM 1528 O O . LYS A 1 189 ? -14.671 -7.056 29.185 1.00 46.09 189 LYS A O 1
ATOM 1533 N N . LYS A 1 190 ? -14.172 -6.806 27.008 1.00 47.69 190 LYS A N 1
ATOM 1534 C CA . LYS A 1 190 ? -15.537 -6.351 26.660 1.00 47.69 190 LYS A CA 1
ATOM 1535 C C . LYS A 1 190 ? -16.573 -7.473 26.829 1.00 47.69 190 LYS A C 1
ATOM 1537 O O . LYS A 1 190 ? -17.698 -7.198 27.214 1.00 47.69 190 LYS A O 1
ATOM 1542 N N . ILE A 1 191 ? -16.172 -8.733 26.635 1.00 51.66 191 ILE A N 1
ATOM 1543 C CA . ILE A 1 191 ? -17.026 -9.906 26.882 1.00 51.66 191 ILE A CA 1
ATOM 1544 C C . ILE A 1 191 ? -17.096 -10.202 28.387 1.00 51.66 191 ILE A C 1
ATOM 1546 O O . ILE A 1 191 ? -18.178 -10.453 28.910 1.00 51.66 191 ILE A O 1
ATOM 1550 N N . THR A 1 192 ? -15.976 -10.104 29.115 1.00 47.94 192 THR A N 1
ATOM 1551 C CA . THR A 1 192 ? -15.947 -10.384 30.561 1.00 47.94 192 THR A CA 1
ATOM 1552 C C . THR A 1 192 ? -16.801 -9.410 31.376 1.00 47.94 192 THR A C 1
ATOM 1554 O O . THR A 1 192 ? -17.467 -9.830 32.317 1.00 47.94 192 THR A O 1
ATOM 1557 N N . LEU A 1 193 ? -16.821 -8.123 31.009 1.00 53.00 193 LEU A N 1
ATOM 1558 C CA . LEU A 1 193 ? -17.580 -7.095 31.732 1.00 53.00 193 LEU A CA 1
ATOM 1559 C C . LEU A 1 193 ? -19.097 -7.234 31.503 1.00 53.00 193 LEU A C 1
ATOM 1561 O O . LEU A 1 193 ? -19.874 -7.081 32.443 1.00 53.00 193 LEU A O 1
ATOM 1565 N N . ILE A 1 194 ? -19.513 -7.624 30.289 1.00 54.41 194 ILE A N 1
ATOM 1566 C CA . ILE A 1 194 ? -20.920 -7.922 29.972 1.00 54.41 194 ILE A CA 1
ATOM 1567 C C . ILE A 1 194 ? -21.409 -9.148 30.763 1.00 54.41 194 ILE A C 1
ATOM 1569 O O . ILE A 1 194 ? -22.485 -9.096 31.354 1.00 54.41 194 ILE A O 1
ATOM 1573 N N . ILE A 1 195 ? -20.602 -10.213 30.855 1.00 53.59 195 ILE A N 1
ATOM 1574 C CA . ILE A 1 195 ? -20.967 -11.430 31.605 1.00 53.59 195 ILE A CA 1
ATOM 1575 C C . ILE A 1 195 ? -21.072 -11.155 33.116 1.00 53.59 195 ILE A C 1
ATOM 1577 O O . ILE A 1 195 ? -21.992 -11.644 33.773 1.00 53.59 195 ILE A O 1
ATOM 1581 N N . LEU A 1 196 ? -20.164 -10.352 33.685 1.00 53.31 196 LEU A N 1
ATOM 1582 C CA . LEU A 1 196 ? -20.187 -10.040 35.120 1.00 53.31 196 LEU A CA 1
ATOM 1583 C C . LEU A 1 196 ? -21.416 -9.196 35.505 1.00 53.31 196 LEU A C 1
ATOM 1585 O O . LEU A 1 196 ? -22.018 -9.413 36.556 1.00 53.31 196 LEU A O 1
ATOM 1589 N N . SER A 1 197 ? -21.820 -8.276 34.622 1.00 55.31 197 SER A N 1
ATOM 1590 C CA . SER A 1 197 ? -23.019 -7.450 34.789 1.00 55.31 197 SER A CA 1
ATOM 1591 C C . SER A 1 197 ? -24.309 -8.277 34.722 1.00 55.31 197 SER A C 1
ATOM 1593 O O . SER A 1 197 ? -25.183 -8.102 35.573 1.00 55.31 197 SER A O 1
ATOM 1595 N N . SER A 1 198 ? -24.419 -9.226 33.783 1.00 55.91 198 SER A N 1
ATOM 1596 C CA . SER A 1 198 ? -25.632 -10.043 33.638 1.00 55.91 198 SER A CA 1
ATOM 1597 C C . SER A 1 198 ? -25.885 -10.968 34.832 1.00 55.91 198 SER A C 1
ATOM 1599 O O . SER A 1 198 ? -27.030 -11.141 35.246 1.00 55.91 198 SER A O 1
ATOM 1601 N N . THR A 1 199 ? -24.831 -11.522 35.437 1.00 55.69 199 THR A N 1
ATOM 1602 C CA . THR A 1 199 ? -24.976 -12.468 36.556 1.00 55.69 199 THR A CA 1
ATOM 1603 C C . THR A 1 199 ? -25.378 -11.760 37.853 1.00 55.69 199 THR A C 1
ATOM 1605 O O . THR A 1 199 ? -26.198 -12.277 38.612 1.00 55.69 199 THR A O 1
ATOM 1608 N N . GLY A 1 200 ? -24.875 -10.541 38.086 1.00 61.75 200 GLY A N 1
ATOM 1609 C CA . GLY A 1 200 ? -25.228 -9.745 39.267 1.00 61.75 200 GLY A CA 1
ATOM 1610 C C . GLY A 1 200 ? -26.698 -9.312 39.292 1.00 61.75 200 GLY A C 1
ATOM 1611 O O . GLY A 1 200 ? -27.340 -9.359 40.341 1.00 61.75 200 GLY A O 1
ATOM 1612 N N . VAL A 1 201 ? -27.257 -8.955 38.131 1.00 68.12 201 VAL A N 1
ATOM 1613 C CA . VAL A 1 201 ? -28.659 -8.516 38.016 1.00 68.12 201 VAL A CA 1
ATOM 1614 C C . VAL A 1 201 ? -29.635 -9.672 38.258 1.00 68.12 201 VAL A C 1
ATOM 1616 O O . VAL A 1 201 ? -30.625 -9.492 38.967 1.00 68.12 201 VAL A O 1
ATOM 1619 N N . ILE A 1 202 ? -29.348 -10.870 37.736 1.00 71.25 202 ILE A N 1
ATOM 1620 C CA . ILE A 1 202 ? -30.224 -12.044 37.899 1.00 71.25 202 ILE A CA 1
ATOM 1621 C C . ILE A 1 202 ? -30.255 -12.496 39.366 1.00 71.25 202 ILE A C 1
ATOM 1623 O O . ILE A 1 202 ? -31.333 -12.661 39.943 1.00 71.25 202 ILE A O 1
ATOM 1627 N N . ILE A 1 203 ? -29.084 -12.628 39.999 1.00 74.94 203 ILE A N 1
ATOM 1628 C CA . ILE A 1 203 ? -28.980 -13.069 41.398 1.00 74.94 203 ILE A CA 1
ATOM 1629 C C . ILE A 1 203 ? -29.628 -12.040 42.335 1.00 74.94 203 ILE A C 1
ATOM 1631 O O . ILE A 1 203 ? -30.449 -12.405 43.179 1.00 74.94 203 ILE A O 1
ATOM 1635 N N . GLY A 1 204 ? -29.338 -10.748 42.147 1.00 75.00 204 GLY A N 1
ATOM 1636 C CA . GLY A 1 204 ? -29.924 -9.682 42.962 1.00 75.00 204 GLY A CA 1
ATOM 1637 C C . GLY A 1 204 ? -31.447 -9.596 42.833 1.00 75.00 204 GLY A C 1
ATOM 1638 O O . GLY A 1 204 ? -32.147 -9.479 43.839 1.00 75.00 204 GLY A O 1
ATOM 1639 N N . SER A 1 205 ? -31.976 -9.724 41.610 1.00 74.56 205 SER A N 1
ATOM 1640 C CA . SER A 1 205 ? -33.421 -9.689 41.359 1.00 74.56 205 SER A CA 1
ATOM 1641 C C . SER A 1 205 ? -34.149 -10.871 42.007 1.00 74.56 205 SER A C 1
ATOM 1643 O O . SER A 1 205 ? -35.166 -10.670 42.672 1.00 74.56 205 SER A O 1
ATOM 1645 N N . THR A 1 206 ? -33.606 -12.090 41.899 1.00 76.50 206 THR A N 1
ATOM 1646 C CA . THR A 1 206 ? -34.215 -13.269 42.544 1.00 76.50 206 THR A CA 1
ATOM 1647 C C . THR A 1 206 ? -34.252 -13.156 44.069 1.00 76.50 206 THR A C 1
ATOM 1649 O O . THR A 1 206 ? -35.300 -13.404 44.667 1.00 76.50 206 THR A O 1
ATOM 1652 N N . LEU A 1 207 ? -33.164 -12.708 44.706 1.00 85.44 207 LEU A N 1
ATOM 1653 C CA . LEU A 1 207 ? -33.116 -12.504 46.160 1.00 85.44 207 LEU A CA 1
ATOM 1654 C C . LEU A 1 207 ? -34.127 -11.454 46.638 1.00 85.44 207 LEU A C 1
ATOM 1656 O O . LEU A 1 207 ? -34.790 -11.662 47.655 1.00 85.44 207 LEU A O 1
ATOM 1660 N N . LEU A 1 208 ? -34.295 -10.361 45.887 1.00 83.06 208 LEU A N 1
ATOM 1661 C CA . LEU A 1 208 ? -35.269 -9.317 46.209 1.00 83.06 208 LEU A CA 1
ATOM 1662 C C . LEU A 1 208 ? -36.710 -9.855 46.185 1.00 83.06 208 LEU A C 1
ATOM 1664 O O . LEU A 1 208 ? -37.494 -9.563 47.087 1.00 83.06 208 LEU A O 1
ATOM 1668 N N . VAL A 1 209 ? -37.055 -10.673 45.185 1.00 85.88 209 VAL A N 1
ATOM 1669 C CA . VAL A 1 209 ? -38.389 -11.286 45.071 1.00 85.88 209 VAL A CA 1
ATOM 1670 C C . VAL A 1 209 ? -38.661 -12.234 46.239 1.00 85.88 209 VAL A C 1
ATOM 1672 O O . VAL A 1 209 ? -39.743 -12.177 46.826 1.00 85.88 209 VAL A O 1
ATOM 1675 N N . PHE A 1 210 ? -37.686 -13.061 46.627 1.00 85.81 210 PHE A N 1
ATOM 1676 C CA . PHE A 1 210 ? -37.830 -13.936 47.794 1.00 85.81 210 PHE A CA 1
ATOM 1677 C C . PHE A 1 210 ? -37.998 -13.145 49.096 1.00 85.81 210 PHE A C 1
ATOM 1679 O O . PHE A 1 210 ? -38.873 -13.478 49.897 1.00 85.81 210 PHE A O 1
ATOM 1686 N N . ALA A 1 211 ? -37.221 -12.075 49.290 1.00 88.50 211 ALA A N 1
ATOM 1687 C CA . ALA A 1 211 ? -37.327 -11.218 50.470 1.00 88.50 211 ALA A CA 1
ATOM 1688 C C . ALA A 1 211 ? -38.706 -10.541 50.565 1.00 88.50 211 ALA A C 1
ATOM 1690 O O . ALA A 1 211 ? -39.361 -10.609 51.606 1.00 88.50 211 ALA A O 1
ATOM 1691 N N . LEU A 1 212 ? -39.192 -9.957 49.464 1.00 89.19 212 LEU A N 1
ATOM 1692 C CA . LEU A 1 212 ? -40.524 -9.348 49.401 1.00 89.19 212 LEU A CA 1
ATOM 1693 C C . LEU A 1 212 ? -41.633 -10.385 49.626 1.00 89.19 212 LEU A C 1
ATOM 1695 O O . LEU A 1 212 ? -42.564 -10.133 50.390 1.00 89.19 212 LEU A O 1
ATOM 1699 N N . GLY A 1 213 ? -41.513 -11.572 49.025 1.00 88.06 213 GLY A N 1
ATOM 1700 C CA . GLY A 1 213 ? -42.457 -12.671 49.228 1.00 88.06 213 GLY A CA 1
ATOM 1701 C C . GLY A 1 213 ? -42.527 -13.131 50.688 1.00 88.06 213 GLY A C 1
ATOM 1702 O O . GLY A 1 213 ? -43.621 -13.352 51.211 1.00 88.06 213 GLY A O 1
ATOM 1703 N N . ALA A 1 214 ? -41.382 -13.223 51.370 1.00 89.25 214 ALA A N 1
ATOM 1704 C CA . ALA A 1 214 ? -41.321 -13.558 52.791 1.00 89.25 214 ALA A CA 1
ATOM 1705 C C . ALA A 1 214 ? -41.995 -12.484 53.660 1.00 89.25 214 ALA A C 1
ATOM 1707 O O . ALA A 1 214 ? -42.822 -12.822 54.508 1.00 89.25 214 ALA A O 1
ATOM 1708 N N . ILE A 1 215 ? -41.718 -11.201 53.403 1.00 90.56 215 ILE A N 1
ATOM 1709 C CA . ILE A 1 215 ? -42.341 -10.073 54.117 1.00 90.56 215 ILE A CA 1
ATOM 1710 C C . ILE A 1 215 ? -43.865 -10.103 53.960 1.00 90.56 215 ILE A C 1
ATOM 1712 O O . ILE A 1 215 ? -44.589 -10.000 54.951 1.00 90.56 215 ILE A O 1
ATOM 1716 N N . VAL A 1 216 ? -44.364 -10.309 52.736 1.00 90.12 216 VAL A N 1
ATOM 1717 C CA . VAL A 1 216 ? -45.807 -10.395 52.467 1.00 90.12 216 VAL A CA 1
ATOM 1718 C C . VAL A 1 216 ? -46.434 -11.579 53.200 1.00 90.12 216 VAL A C 1
ATOM 1720 O O . VAL A 1 216 ? -47.471 -11.412 53.841 1.00 90.12 216 VAL A O 1
ATOM 1723 N N . ARG A 1 217 ? -45.808 -12.764 53.170 1.00 86.12 217 ARG A N 1
ATOM 1724 C CA . ARG A 1 217 ? -46.325 -13.939 53.894 1.00 86.12 217 ARG A CA 1
ATOM 1725 C C . ARG A 1 217 ? -46.388 -13.712 55.399 1.00 86.12 217 ARG A C 1
ATOM 1727 O O . ARG A 1 217 ? -47.390 -14.067 56.013 1.00 86.12 217 ARG A O 1
ATOM 1734 N N . ILE A 1 218 ? -45.353 -13.107 55.978 1.00 89.75 218 ILE A N 1
ATOM 1735 C CA . ILE A 1 218 ? -45.320 -12.769 57.404 1.00 89.75 218 ILE A CA 1
ATOM 1736 C C . ILE A 1 218 ? -46.446 -11.783 57.730 1.00 89.75 218 ILE A C 1
ATOM 1738 O O . ILE A 1 218 ? -47.215 -12.020 58.660 1.00 89.75 218 ILE A O 1
ATOM 1742 N N . HIS A 1 219 ? -46.597 -10.719 56.938 1.00 85.06 219 HIS A N 1
ATOM 1743 C CA . HIS A 1 219 ? -47.647 -9.725 57.149 1.00 85.06 219 HIS A CA 1
ATOM 1744 C C . HIS A 1 219 ? -49.054 -10.336 57.068 1.00 85.06 219 HIS A C 1
ATOM 1746 O O . HIS A 1 219 ? -49.881 -10.092 57.945 1.00 85.06 219 HIS A O 1
ATOM 1752 N N . LEU A 1 220 ? -49.312 -11.187 56.069 1.00 80.94 220 LEU A N 1
ATOM 1753 C CA . LEU A 1 220 ? -50.590 -11.889 55.923 1.00 80.94 220 LEU A CA 1
ATOM 1754 C C . LEU A 1 220 ? -50.851 -12.855 57.081 1.00 80.94 220 LEU A C 1
ATOM 1756 O O . LEU A 1 220 ? -51.959 -12.886 57.605 1.00 80.94 220 LEU A O 1
ATOM 1760 N N . HIS A 1 221 ? -49.837 -13.602 57.521 1.00 82.69 221 HIS A N 1
ATOM 1761 C CA . HIS A 1 221 ? -49.956 -14.500 58.668 1.00 82.69 221 HIS A CA 1
ATOM 1762 C C . HIS A 1 221 ? -50.332 -13.739 59.950 1.00 82.69 221 HIS A C 1
ATOM 1764 O O . HIS A 1 221 ? -51.233 -14.155 60.677 1.00 82.69 221 HIS A O 1
ATOM 1770 N N . PHE A 1 222 ? -49.688 -12.597 60.216 1.00 81.75 222 PHE A N 1
ATOM 1771 C CA . PHE A 1 222 ? -50.029 -11.759 61.370 1.00 81.75 222 PHE A CA 1
ATOM 1772 C C . PHE A 1 222 ? -51.415 -11.120 61.251 1.00 81.75 222 PHE A C 1
ATOM 1774 O O . PHE A 1 222 ? -52.139 -11.069 62.244 1.00 81.75 222 PHE A O 1
ATOM 1781 N N . LYS A 1 223 ? -51.809 -10.681 60.050 1.00 80.12 223 LYS A N 1
ATOM 1782 C CA . LYS A 1 223 ? -53.137 -10.106 59.809 1.00 80.12 223 LYS A CA 1
ATOM 1783 C C . LYS A 1 223 ? -54.254 -11.129 60.047 1.00 80.12 223 LYS A C 1
ATOM 1785 O O . LYS A 1 223 ? -55.181 -10.836 60.794 1.00 80.12 223 LYS A O 1
ATOM 1790 N N . MET A 1 224 ? -54.125 -12.337 59.491 1.00 73.94 224 MET A N 1
ATOM 1791 C CA . MET A 1 224 ? -55.109 -13.413 59.684 1.00 73.94 224 MET A CA 1
ATOM 1792 C C . MET A 1 224 ? -55.233 -13.812 61.159 1.00 73.94 224 MET A C 1
ATOM 1794 O O . MET A 1 224 ? -56.337 -13.977 61.668 1.00 73.94 224 MET A O 1
ATOM 1798 N N . LYS A 1 225 ? -54.111 -13.868 61.889 1.00 73.25 225 LYS A N 1
ATOM 1799 C CA . LYS A 1 225 ? -54.125 -14.166 63.328 1.00 73.25 225 LYS A CA 1
ATOM 1800 C C . LYS A 1 225 ? -54.857 -13.097 64.156 1.00 73.25 225 LYS A C 1
ATOM 1802 O O . LYS A 1 225 ? -55.469 -13.423 65.170 1.00 73.25 225 LYS A O 1
ATOM 1807 N N . GLY A 1 226 ? -54.813 -11.833 63.729 1.00 74.00 226 GLY A N 1
ATOM 1808 C CA . GLY A 1 226 ? -55.580 -10.748 64.351 1.00 74.00 226 GLY A CA 1
ATOM 1809 C C . GLY A 1 226 ? -57.088 -10.836 64.076 1.00 74.00 226 GLY A C 1
ATOM 1810 O O . GLY A 1 226 ? -57.899 -10.617 64.978 1.00 74.00 226 GLY A O 1
ATOM 1811 N N . GLU A 1 227 ? -57.469 -11.201 62.850 1.00 73.06 227 GLU A N 1
ATOM 1812 C CA . GLU A 1 227 ? -58.875 -11.389 62.453 1.00 73.06 227 GLU A CA 1
ATOM 1813 C C . GLU A 1 227 ? -59.524 -12.589 63.175 1.00 73.06 227 GLU A C 1
ATOM 1815 O O . GLU A 1 227 ? -60.672 -12.500 63.612 1.00 73.06 227 GLU A O 1
ATOM 1820 N N . ASP A 1 228 ? -58.781 -13.673 63.415 1.00 69.69 228 ASP A N 1
ATOM 1821 C CA . ASP A 1 228 ? -59.293 -14.828 64.168 1.00 69.69 228 ASP A CA 1
ATOM 1822 C C . ASP A 1 228 ? -59.514 -14.521 65.657 1.00 69.69 228 ASP A C 1
ATOM 1824 O O . ASP A 1 228 ? -60.536 -14.912 66.227 1.00 69.69 228 ASP A O 1
ATOM 1828 N N . HIS A 1 229 ? -58.599 -13.789 66.305 1.00 72.81 229 HIS A N 1
ATOM 1829 C CA . HIS A 1 229 ? -58.775 -13.402 67.710 1.00 72.81 229 HIS A CA 1
ATOM 1830 C C . HIS A 1 229 ? -59.989 -12.494 67.914 1.00 72.81 229 HIS A C 1
ATOM 1832 O O . HIS A 1 229 ? -60.786 -12.740 68.820 1.00 72.81 229 HIS A O 1
ATOM 1838 N N . THR A 1 230 ? -60.183 -11.508 67.037 1.00 78.12 230 THR A N 1
ATOM 1839 C CA . THR A 1 230 ? -61.351 -10.613 67.101 1.00 78.12 230 THR A CA 1
ATOM 1840 C C . THR A 1 230 ? -62.663 -11.351 66.821 1.00 78.12 230 THR A C 1
ATOM 1842 O O . THR A 1 230 ? -63.676 -11.090 67.473 1.00 78.12 230 THR A O 1
ATOM 1845 N N . ARG A 1 231 ? -62.658 -12.337 65.914 1.00 77.44 231 ARG A N 1
ATOM 1846 C CA . ARG A 1 231 ? -63.822 -13.195 65.649 1.00 77.44 231 ARG A CA 1
ATOM 1847 C C . ARG A 1 231 ? -64.188 -14.079 66.846 1.00 77.44 231 ARG A C 1
ATOM 1849 O O . ARG A 1 231 ? -65.371 -14.200 67.163 1.00 77.44 231 ARG A O 1
ATOM 1856 N N . ILE A 1 232 ? -63.199 -14.673 67.518 1.00 79.69 232 ILE A N 1
ATOM 1857 C CA . ILE A 1 232 ? -63.413 -15.493 68.723 1.00 79.69 232 ILE A CA 1
ATOM 1858 C C . ILE A 1 232 ? -63.923 -14.632 69.885 1.00 79.69 232 ILE A C 1
ATOM 1860 O O . ILE A 1 232 ? -64.845 -15.043 70.587 1.00 79.69 232 ILE A O 1
ATOM 1864 N N . GLU A 1 233 ? -63.370 -13.435 70.080 1.00 81.81 233 GLU A N 1
ATOM 1865 C CA . GLU A 1 233 ? -63.795 -12.527 71.151 1.00 81.81 233 GLU A CA 1
ATOM 1866 C C . GLU A 1 233 ? -65.255 -12.083 70.982 1.00 81.81 233 GLU A C 1
ATOM 1868 O O . GLU A 1 233 ? -66.038 -12.141 71.935 1.00 81.81 233 GLU A O 1
ATOM 1873 N N . ASN A 1 234 ? -65.654 -11.735 69.755 1.00 81.62 234 ASN A N 1
ATOM 1874 C CA . ASN A 1 234 ? -67.046 -11.414 69.440 1.00 81.62 234 ASN A CA 1
ATOM 1875 C C . ASN A 1 234 ? -67.972 -12.617 69.670 1.00 81.62 234 ASN A C 1
ATOM 1877 O O . ASN A 1 234 ? -69.007 -12.473 70.319 1.00 81.62 234 ASN A O 1
ATOM 1881 N N . PHE A 1 235 ? -67.566 -13.820 69.246 1.00 83.12 235 PHE A N 1
ATOM 1882 C CA . PHE A 1 235 ? -68.332 -15.043 69.500 1.00 83.12 235 PHE A CA 1
ATOM 1883 C C . PHE A 1 235 ? -68.525 -15.313 71.001 1.00 83.12 235 PHE A C 1
ATOM 1885 O O . PHE A 1 235 ? -69.628 -15.634 71.437 1.00 83.12 235 PHE A O 1
ATOM 1892 N N . LEU A 1 236 ? -67.477 -15.147 71.818 1.00 82.81 236 LEU A N 1
ATOM 1893 C CA . LEU A 1 236 ? -67.559 -15.318 73.274 1.00 82.81 236 LEU A CA 1
ATOM 1894 C C . LEU A 1 236 ? -68.478 -14.281 73.929 1.00 82.81 236 LEU A C 1
ATOM 1896 O O . LEU A 1 236 ? -69.200 -14.603 74.878 1.00 82.8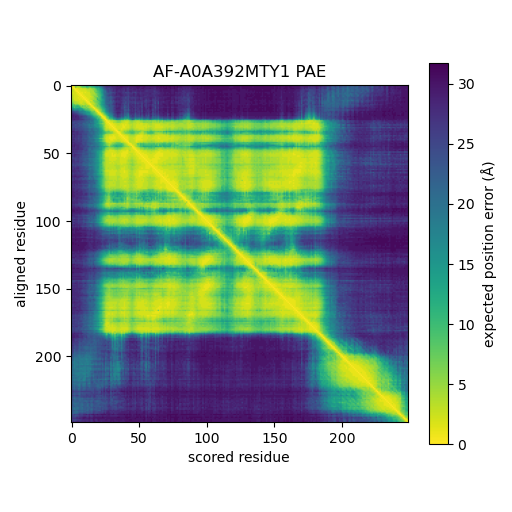1 236 LEU A O 1
ATOM 1900 N N . LYS A 1 237 ? -68.468 -13.045 73.425 1.00 85.19 237 LYS A N 1
ATOM 1901 C CA . LYS A 1 237 ? -69.340 -11.969 73.902 1.00 85.19 237 LYS A CA 1
ATOM 1902 C C . LYS A 1 237 ? -70.811 -12.268 73.606 1.00 85.19 237 LYS A C 1
ATOM 1904 O O . LYS A 1 237 ? -71.633 -12.171 74.519 1.00 85.19 237 LYS A O 1
ATOM 1909 N N . ASP A 1 238 ? -71.117 -12.708 72.388 1.00 84.00 238 ASP A N 1
ATOM 1910 C CA . ASP A 1 238 ? -72.472 -13.090 71.972 1.00 84.00 238 ASP A CA 1
ATOM 1911 C C . ASP A 1 238 ? -72.961 -14.333 72.730 1.00 84.00 238 ASP A C 1
ATOM 1913 O O . ASP A 1 238 ? -74.073 -14.357 73.261 1.00 84.00 238 ASP A O 1
ATOM 1917 N N . TYR A 1 239 ? -72.097 -15.338 72.892 1.00 77.88 239 TYR A N 1
ATOM 1918 C CA . TYR A 1 239 ? -72.391 -16.542 73.669 1.00 77.88 239 TYR A CA 1
ATOM 1919 C C . TYR A 1 239 ? -72.725 -16.222 75.134 1.00 77.88 239 TYR A C 1
ATOM 1921 O O . TYR A 1 239 ? -73.674 -16.765 75.700 1.00 77.88 239 TYR A O 1
ATOM 1929 N N . LYS A 1 240 ? -71.984 -15.295 75.755 1.00 79.06 240 LYS A N 1
ATOM 1930 C CA . LYS A 1 240 ? -72.253 -14.842 77.127 1.00 79.06 240 LYS A CA 1
ATOM 1931 C C . LYS A 1 240 ? -73.571 -14.069 77.235 1.00 79.06 240 LYS A C 1
ATOM 1933 O O . LYS A 1 240 ? -74.259 -14.195 78.249 1.00 79.06 240 LYS A O 1
ATOM 1938 N N . ALA A 1 241 ? -73.935 -13.293 76.212 1.00 80.75 241 ALA A N 1
ATOM 1939 C CA . ALA A 1 241 ? -75.190 -12.541 76.175 1.00 80.75 241 ALA A CA 1
ATOM 1940 C C . ALA A 1 241 ? -76.424 -13.458 76.091 1.00 80.75 241 ALA A C 1
ATOM 1942 O O . ALA A 1 241 ? -77.458 -13.150 76.683 1.00 80.75 241 ALA A O 1
ATOM 1943 N N . LEU A 1 242 ? -76.293 -14.611 75.431 1.00 78.88 242 LEU A N 1
ATOM 1944 C CA . LEU A 1 242 ? -77.371 -15.586 75.243 1.00 78.88 242 LEU A CA 1
ATOM 1945 C C . LEU A 1 242 ? -77.703 -16.425 76.495 1.00 78.88 242 LEU A C 1
ATOM 1947 O O . LEU A 1 242 ? -78.683 -17.163 76.463 1.00 78.88 242 LEU A O 1
ATOM 1951 N N . LYS A 1 243 ? -76.926 -16.323 77.591 1.00 69.75 243 LYS A N 1
ATOM 1952 C CA . LYS A 1 243 ? -77.091 -17.100 78.846 1.00 69.75 243 LYS A CA 1
ATOM 1953 C C . LYS A 1 243 ? -77.486 -18.575 78.608 1.00 69.75 243 LYS A C 1
ATOM 1955 O O . LYS A 1 243 ? -78.552 -19.004 79.054 1.00 69.75 243 LYS A O 1
ATOM 1960 N N . PRO A 1 244 ? -76.654 -19.369 77.920 1.00 63.12 244 PRO A N 1
ATOM 1961 C CA . PRO A 1 244 ? -77.011 -20.743 77.601 1.00 63.12 244 PRO A CA 1
ATOM 1962 C C . PRO A 1 244 ? -77.186 -21.574 78.880 1.00 63.12 244 PRO A C 1
ATOM 1964 O O . PRO A 1 244 ? -76.339 -21.564 79.777 1.00 63.12 244 PRO A O 1
ATOM 1967 N N . THR A 1 245 ? -78.301 -22.298 78.966 1.00 57.78 245 THR A N 1
ATOM 1968 C CA . THR A 1 245 ? -78.567 -23.270 80.029 1.00 57.78 245 THR A CA 1
ATOM 1969 C C . THR A 1 245 ? -77.585 -24.434 79.914 1.00 57.78 245 THR A C 1
ATOM 1971 O O . THR A 1 245 ? -77.462 -25.071 78.871 1.00 57.78 245 THR A O 1
ATOM 1974 N N . ARG A 1 246 ? -76.850 -24.664 81.001 1.00 64.88 246 ARG A N 1
ATOM 1975 C CA . ARG A 1 246 ? -75.746 -25.618 81.139 1.00 64.88 246 ARG A CA 1
ATOM 1976 C C . ARG A 1 246 ? -76.217 -27.054 80.865 1.00 64.88 246 ARG A C 1
ATOM 1978 O O . ARG A 1 246 ? -77.100 -27.534 81.566 1.00 64.88 246 ARG A O 1
ATOM 1985 N N . PHE A 1 247 ? -75.577 -27.761 79.933 1.00 52.38 247 PHE A N 1
ATOM 1986 C CA . PHE A 1 247 ? -75.549 -29.225 79.978 1.00 52.38 247 PHE A CA 1
ATOM 1987 C C . PHE A 1 247 ? -74.442 -29.636 80.952 1.00 52.38 247 PHE A C 1
ATOM 1989 O O . PHE A 1 247 ? -73.268 -29.332 80.738 1.00 52.38 247 PHE A O 1
ATOM 1996 N N . SER A 1 248 ? -74.832 -30.247 82.066 1.00 47.22 248 SER A N 1
ATOM 1997 C CA . SER A 1 248 ? -73.934 -30.970 82.964 1.00 47.22 248 SER A CA 1
ATOM 1998 C C . SER A 1 248 ? -73.678 -32.365 82.395 1.00 47.22 248 SER A C 1
ATOM 2000 O O . SER A 1 248 ? -74.643 -33.082 82.127 1.00 47.22 248 SER A O 1
ATOM 2002 N N . TYR A 1 249 ? -72.406 -32.727 82.230 1.00 43.03 249 TYR A N 1
ATOM 2003 C CA . TYR A 1 249 ? -71.963 -34.120 82.314 1.00 43.03 249 TYR A CA 1
ATOM 2004 C C . TYR A 1 249 ? -71.616 -34.432 83.768 1.00 43.03 249 TYR A C 1
ATOM 2006 O O . TYR A 1 249 ? -71.094 -33.507 84.438 1.00 43.03 249 TYR A O 1
#